Protein AF-X0VIK4-F1 (afdb_monomer_lite)

Radius of gyration: 20.74 Å; chains: 1; bounding box: 73×44×52 Å

Sequence (268 aa):
AFKEEQVYRIDHYLGKETVQNIFFFRLSNTIFEPLWNRNYISQVQITVAEDIGIEGRGKFYEQTGVVRDMVQNHVMQLIALVAIEPPVGFEPDYVRDEKVKVFHAIRMMDEKYLESYMIRGQYGPGKINNYSVAGYRKEEYVSPDSNTPTFFFGKFYIDNWRWANVPFYVRTGKRLPKTLTEIYIQFKFPPLQLLGRSAQKMKPNAIRIGIQPDEEISLHLNVKQPGINNQLGWVKMLFNYEETFKKKQRPAYERLIMDCIKGDLTLF

Secondary structure (DSSP, 8-state):
---GGG-----TTTTSHHHHHHHHHHHS-TTTGGGSSTTTEEEEEEEEE-SS--TT-HHHHHHHHHIIIIIIIIIHHHHHHHHPPPPSSSSHHHHHHHHHHHHHHBPP--HHHHHHHEEEE---SEEETTEEE--GGGSTT--TT----SEEEEEEEB-STTTTT-EEEEEEESS-SS-EEEEEEEEPPPS--TTGGGGGG----EEEEEEESS-EEEEEEEEEPSSSS--EEEEEEEEEHHHHH--PPPPHHHHHHHHHHHT--TT-

Organism: NCBI:txid412755

InterPro domains:
  IPR001282 Glucose-6-phosphate dehydrogenase [PR00079] (1-29)
  IPR001282 Glucose-6-phosphate dehydrogenase [PR00079] (53-70)
  IPR001282 Glucose-6-phosphate dehydrogenase [PR00079] (71-87)
  IPR001282 Glucose-6-phosphate dehydrogenase [PR00079] (162-188)
  IPR001282 Glucose-6-phosphate dehydrogenase [PTHR23429] (2-268)
  IPR019796 Glucose-6-phosphate dehydrogenase, active site [PS00069] (11-17)
  IPR022674 Glucose-6-phosphate dehydrogenase, NAD-binding [PF00479] (2-21)
  IPR022675 Glucose-6-phosphate dehydrogenase, C-terminal [PF02781] (24-268)

Structure (mmCIF, N/CA/C/O backbone):
data_AF-X0VIK4-F1
#
_entry.id   AF-X0VIK4-F1
#
loop_
_atom_site.group_PDB
_atom_site.id
_atom_site.type_symbol
_atom_site.label_atom_id
_atom_site.label_alt_id
_atom_site.label_comp_id
_atom_site.label_asym_id
_atom_site.label_entity_id
_atom_site.label_seq_id
_atom_site.pdbx_PDB_ins_code
_atom_site.Cartn_x
_atom_site.Cartn_y
_atom_site.Cartn_z
_atom_site.occupancy
_atom_site.B_iso_or_equiv
_atom_site.auth_seq_id
_atom_site.auth_comp_id
_atom_site.auth_asym_id
_atom_site.auth_atom_id
_atom_site.pdbx_PDB_model_num
ATOM 1 N N . ALA A 1 1 ? -34.523 -1.811 -3.736 1.00 83.19 1 ALA A N 1
ATOM 2 C CA . ALA A 1 1 ? -34.448 -0.391 -3.332 1.00 83.19 1 ALA A CA 1
ATOM 3 C C . ALA A 1 1 ? -33.641 0.447 -4.331 1.00 83.19 1 ALA A C 1
ATOM 5 O O . ALA A 1 1 ? -34.126 1.505 -4.683 1.00 83.19 1 ALA A O 1
ATOM 6 N N . PHE A 1 2 ? -32.499 -0.023 -4.854 1.00 96.00 2 PHE A N 1
ATOM 7 C CA . PHE A 1 2 ? -31.733 0.625 -5.938 1.00 96.00 2 PHE A CA 1
ATOM 8 C C . PHE A 1 2 ? -31.154 -0.441 -6.882 1.00 96.00 2 PHE A C 1
ATOM 10 O O . PHE A 1 2 ? -31.005 -1.589 -6.456 1.00 96.00 2 PHE A O 1
ATOM 17 N N . LYS A 1 3 ? -30.845 -0.083 -8.134 1.00 95.31 3 LYS A N 1
ATOM 18 C CA . LYS A 1 3 ? -29.980 -0.889 -9.014 1.00 95.31 3 LYS A CA 1
ATOM 19 C C . LYS A 1 3 ? -28.509 -0.626 -8.682 1.00 95.31 3 LYS A C 1
ATOM 21 O O . LYS A 1 3 ? -28.186 0.443 -8.177 1.00 95.31 3 LYS A O 1
ATOM 26 N N . GLU A 1 4 ? -27.621 -1.561 -9.010 1.00 93.00 4 GLU A N 1
ATOM 27 C CA . GLU A 1 4 ? -26.187 -1.433 -8.705 1.00 93.00 4 GLU A CA 1
ATOM 28 C C . GLU A 1 4 ? -25.546 -0.198 -9.367 1.00 93.00 4 GLU A C 1
ATOM 30 O O . GLU A 1 4 ? -24.774 0.502 -8.724 1.00 93.00 4 GLU A O 1
ATOM 35 N N . GLU A 1 5 ? -25.964 0.155 -10.587 1.00 93.25 5 GLU A N 1
ATOM 36 C CA . GLU A 1 5 ? -25.533 1.368 -11.314 1.00 93.25 5 GLU A CA 1
ATOM 37 C C . GLU A 1 5 ? -25.897 2.698 -10.613 1.00 93.25 5 GLU A C 1
ATOM 39 O O . GLU A 1 5 ? -25.452 3.773 -11.009 1.00 93.25 5 GLU A O 1
ATOM 44 N N . GLN A 1 6 ? -26.725 2.638 -9.566 1.00 94.94 6 GLN A N 1
ATOM 45 C CA . GLN A 1 6 ? -27.182 3.792 -8.790 1.00 94.94 6 GLN A CA 1
ATOM 46 C C . GLN A 1 6 ? -26.505 3.880 -7.413 1.00 94.94 6 GLN A C 1
ATOM 48 O O . GLN A 1 6 ? -26.804 4.798 -6.649 1.00 94.94 6 GLN A O 1
ATOM 53 N N . VAL A 1 7 ? -25.632 2.928 -7.060 1.00 96.25 7 VAL A N 1
ATOM 54 C CA . VAL A 1 7 ? -25.030 2.828 -5.724 1.00 96.25 7 VAL A CA 1
ATOM 55 C C . VAL A 1 7 ? -23.538 3.149 -5.782 1.00 96.25 7 VAL A C 1
ATOM 57 O O . VAL A 1 7 ? -22.735 2.371 -6.281 1.00 96.25 7 VAL A O 1
ATOM 60 N N . TYR A 1 8 ? -23.162 4.276 -5.180 1.00 96.69 8 TYR A N 1
ATOM 61 C CA . TYR A 1 8 ? -21.793 4.793 -5.156 1.00 96.69 8 TYR A CA 1
ATOM 62 C C . TYR A 1 8 ? -21.178 4.566 -3.770 1.00 96.69 8 TYR A C 1
ATOM 64 O O . TYR A 1 8 ? -21.423 5.332 -2.834 1.00 96.69 8 TYR A O 1
ATOM 72 N N . ARG A 1 9 ? -20.408 3.482 -3.607 1.00 96.69 9 ARG A N 1
ATOM 73 C CA . ARG A 1 9 ? -19.779 3.119 -2.324 1.00 96.69 9 ARG A CA 1
ATOM 74 C C . ARG A 1 9 ? -18.438 3.835 -2.186 1.00 96.69 9 ARG A C 1
ATOM 76 O O . ARG A 1 9 ? -17.504 3.579 -2.930 1.00 96.69 9 ARG A O 1
ATOM 83 N N . ILE A 1 10 ? -18.346 4.768 -1.243 1.00 97.38 10 ILE A N 1
ATOM 84 C CA . ILE A 1 10 ? -17.157 5.615 -1.110 1.00 97.38 10 ILE A CA 1
ATOM 85 C C . ILE A 1 10 ? -16.023 4.867 -0.407 1.00 97.38 10 ILE A C 1
ATOM 87 O O . ILE A 1 10 ? -16.121 4.526 0.772 1.00 97.38 10 ILE A O 1
ATOM 91 N N . ASP A 1 11 ? -14.900 4.755 -1.109 1.00 96.81 11 ASP A N 1
ATOM 92 C CA . ASP A 1 11 ? -13.573 4.615 -0.524 1.00 96.81 11 ASP A CA 1
ATOM 93 C C . ASP A 1 11 ? -12.726 5.826 -0.946 1.00 96.81 11 ASP A C 1
ATOM 95 O O . ASP A 1 11 ? -12.310 5.961 -2.097 1.00 96.81 11 ASP A O 1
ATOM 99 N N . HIS A 1 12 ? -12.460 6.736 -0.007 1.00 95.19 12 HIS A N 1
ATOM 100 C CA . HIS A 1 12 ? -11.763 7.983 -0.320 1.00 95.19 12 HIS A CA 1
ATOM 101 C C . HIS A 1 12 ? -10.305 7.788 -0.783 1.00 95.19 12 HIS A C 1
ATOM 103 O O . HIS A 1 12 ? -9.728 8.725 -1.333 1.00 95.19 12 HIS A O 1
ATOM 109 N N . TYR A 1 13 ? -9.686 6.612 -0.601 1.00 95.06 13 TYR A N 1
ATOM 110 C CA . TYR A 1 13 ? -8.357 6.353 -1.165 1.00 95.06 13 TYR A CA 1
ATOM 111 C C . TYR A 1 13 ? -8.409 6.268 -2.692 1.00 95.06 13 TYR A C 1
ATOM 113 O O . TYR A 1 13 ? -7.480 6.736 -3.344 1.00 95.06 13 TYR A O 1
ATOM 121 N N . LEU A 1 14 ? -9.499 5.755 -3.273 1.00 94.31 14 LEU A N 1
ATOM 122 C CA . LEU A 1 14 ? -9.671 5.659 -4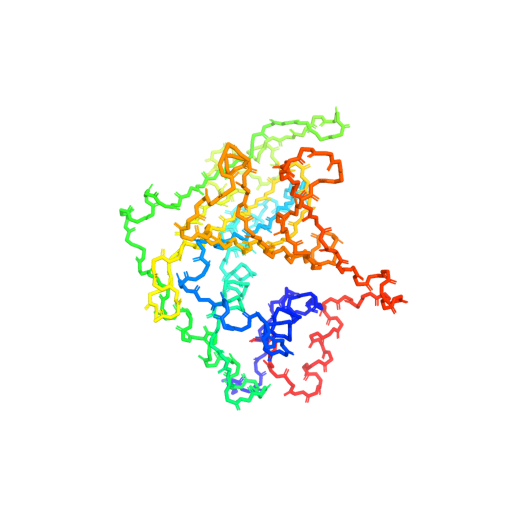.730 1.00 94.31 14 LEU A CA 1
ATOM 123 C C . LEU A 1 14 ? -9.763 7.037 -5.407 1.00 94.31 14 LEU A C 1
ATOM 125 O O . LEU A 1 14 ? -9.396 7.195 -6.571 1.00 94.31 14 LEU A O 1
ATOM 129 N N . GLY A 1 15 ? -10.184 8.062 -4.663 1.00 93.12 15 GLY A N 1
ATOM 130 C CA . GLY A 1 15 ? -10.208 9.447 -5.132 1.00 93.12 15 GLY A CA 1
ATOM 131 C C . GLY A 1 15 ? -8.845 10.152 -5.128 1.00 93.12 15 GLY A C 1
ATOM 132 O O . GLY A 1 15 ? -8.766 11.289 -5.584 1.00 93.12 15 GLY A O 1
ATOM 133 N N . LYS A 1 16 ? -7.777 9.532 -4.602 1.00 93.38 16 LYS A N 1
ATOM 134 C CA . LYS A 1 16 ? -6.428 10.124 -4.590 1.00 93.38 16 LYS A CA 1
ATOM 135 C C . LYS A 1 16 ? -5.762 9.966 -5.961 1.00 93.38 16 LYS A C 1
ATOM 137 O O . LYS A 1 16 ? -5.685 8.860 -6.491 1.00 93.38 16 LYS A O 1
ATOM 142 N N . GLU A 1 17 ? -5.197 11.051 -6.489 1.00 89.75 17 GLU A N 1
ATOM 143 C CA . GLU A 1 17 ? -4.518 11.079 -7.800 1.00 89.75 17 GLU A CA 1
ATOM 144 C C . GLU A 1 17 ? -3.415 10.012 -7.917 1.00 89.75 17 GLU A C 1
ATOM 146 O O . GLU A 1 17 ? -3.340 9.267 -8.894 1.00 89.75 17 GLU A O 1
ATOM 151 N N . THR A 1 18 ? -2.594 9.858 -6.877 1.00 91.12 18 THR A N 1
ATOM 152 C CA . THR A 1 18 ? -1.508 8.864 -6.835 1.00 91.12 18 THR A CA 1
ATOM 153 C C . THR A 1 18 ? -1.998 7.421 -6.868 1.00 91.12 18 THR A C 1
ATOM 155 O O . THR A 1 18 ? -1.315 6.564 -7.428 1.00 91.12 18 THR A O 1
ATOM 158 N N . VAL A 1 19 ? -3.178 7.148 -6.306 1.00 93.06 19 VAL A N 1
ATOM 159 C CA . VAL A 1 19 ? -3.796 5.816 -6.321 1.00 93.06 19 VAL A CA 1
ATOM 160 C C . VAL A 1 19 ? -4.283 5.478 -7.728 1.00 93.06 19 VAL A C 1
ATOM 162 O O . VAL A 1 19 ? -4.002 4.388 -8.224 1.00 93.06 19 VAL A O 1
ATOM 165 N N . GLN A 1 20 ? -4.915 6.428 -8.421 1.00 90.12 20 GLN A N 1
ATOM 166 C CA . GLN A 1 20 ? -5.318 6.251 -9.823 1.00 90.12 20 GLN A CA 1
ATOM 167 C C . GLN A 1 20 ? -4.107 6.065 -10.736 1.00 90.12 20 GLN A C 1
ATOM 169 O O . GLN A 1 20 ? -4.108 5.223 -11.637 1.00 90.12 20 GLN A O 1
ATOM 174 N N . ASN A 1 21 ? -3.029 6.800 -10.465 1.00 92.31 21 ASN A N 1
ATOM 175 C CA . ASN A 1 21 ? -1.818 6.717 -11.261 1.00 92.31 21 ASN A CA 1
ATOM 176 C C . ASN A 1 21 ? -1.132 5.346 -11.212 1.00 92.31 21 ASN A C 1
ATOM 178 O O . ASN A 1 21 ? -0.340 5.064 -12.100 1.00 92.31 21 ASN A O 1
ATOM 182 N N . ILE A 1 22 ? -1.430 4.465 -10.247 1.00 93.69 22 ILE A N 1
ATOM 183 C CA . ILE A 1 22 ? -0.923 3.078 -10.262 1.00 93.69 22 ILE A CA 1
ATOM 184 C C . ILE A 1 22 ? -1.289 2.400 -11.590 1.00 93.69 22 ILE A C 1
ATOM 186 O O . ILE A 1 22 ? -0.453 1.743 -12.214 1.00 93.69 22 ILE A O 1
ATOM 190 N N . PHE A 1 23 ? -2.526 2.609 -12.041 1.00 90.25 23 PHE A N 1
ATOM 191 C CA . PHE A 1 23 ? -3.051 2.021 -13.263 1.00 90.25 23 PHE A CA 1
ATOM 192 C C . PHE A 1 23 ? -2.371 2.608 -14.508 1.00 90.25 23 PHE A C 1
ATOM 194 O O . PHE A 1 23 ? -1.802 1.866 -15.310 1.00 90.25 23 PHE A O 1
ATOM 201 N N . PHE A 1 24 ? -2.343 3.940 -14.626 1.00 91.12 24 PHE A N 1
ATOM 202 C CA . PHE A 1 24 ? -1.699 4.640 -15.745 1.00 91.12 24 PHE A CA 1
ATOM 203 C C . PHE A 1 24 ? -0.194 4.372 -15.809 1.00 91.12 24 PHE A C 1
ATOM 205 O O . PHE A 1 24 ? 0.349 4.084 -16.872 1.00 91.12 24 PHE A O 1
ATOM 212 N N . PHE A 1 25 ? 0.493 4.407 -14.668 1.00 93.50 25 PHE A N 1
ATOM 213 C CA . PHE A 1 25 ? 1.920 4.125 -14.593 1.00 93.50 25 PHE A CA 1
ATOM 214 C C . PHE A 1 25 ? 2.241 2.718 -15.094 1.00 93.50 25 PHE A C 1
ATOM 216 O O . PHE A 1 25 ? 3.197 2.536 -15.845 1.00 93.50 25 PHE A O 1
ATOM 223 N N . ARG A 1 26 ? 1.441 1.718 -14.721 1.00 92.19 26 ARG A N 1
ATOM 224 C CA . ARG A 1 26 ? 1.689 0.343 -15.145 1.00 92.19 26 ARG A CA 1
ATOM 225 C C . ARG A 1 26 ? 1.346 0.109 -16.614 1.00 92.19 26 ARG A C 1
ATOM 227 O O . ARG A 1 26 ? 2.142 -0.506 -17.315 1.00 92.19 26 ARG A O 1
ATOM 234 N N . LEU A 1 27 ? 0.171 0.546 -17.065 1.00 89.75 27 LEU A N 1
ATOM 235 C CA . LEU A 1 27 ? -0.365 0.147 -18.371 1.00 89.75 27 LEU A CA 1
ATOM 236 C C . LEU A 1 27 ? 0.038 1.078 -19.520 1.00 89.75 27 LEU A C 1
ATOM 238 O O . LEU A 1 27 ? 0.014 0.651 -20.669 1.00 89.75 27 LEU A O 1
ATOM 242 N N . SER A 1 28 ? 0.484 2.304 -19.232 1.00 92.12 28 SER A N 1
ATOM 243 C CA . SER A 1 28 ? 0.975 3.238 -20.257 1.00 92.12 28 SER A CA 1
ATOM 244 C C . SER A 1 28 ? 2.488 3.159 -20.491 1.00 92.12 28 SER A C 1
ATOM 246 O O . SER A 1 28 ? 3.021 3.917 -21.297 1.00 92.12 28 SER A O 1
ATOM 248 N N . ASN A 1 29 ? 3.206 2.272 -19.790 1.00 93.44 29 ASN A N 1
ATOM 249 C CA . ASN A 1 29 ? 4.664 2.167 -19.873 1.00 93.44 29 ASN A CA 1
ATOM 250 C C . ASN A 1 29 ? 5.108 0.745 -20.244 1.00 93.44 29 ASN A C 1
ATOM 252 O O . ASN A 1 29 ? 5.182 -0.145 -19.394 1.00 93.44 29 ASN A O 1
ATOM 256 N N . THR A 1 30 ? 5.522 0.563 -21.502 1.00 93.50 30 THR A N 1
ATOM 257 C CA . THR A 1 30 ? 6.024 -0.712 -22.057 1.00 93.50 30 THR A CA 1
ATOM 258 C C . THR A 1 30 ? 7.197 -1.301 -21.273 1.00 93.50 30 THR A C 1
ATOM 260 O O . THR A 1 30 ? 7.409 -2.507 -21.289 1.00 93.50 30 THR A O 1
ATOM 263 N N . ILE A 1 31 ? 7.972 -0.470 -20.575 1.00 93.62 31 ILE A N 1
ATOM 264 C CA . ILE A 1 31 ? 9.115 -0.928 -19.776 1.00 93.62 31 ILE A CA 1
ATOM 265 C C . ILE A 1 31 ? 8.704 -1.591 -18.453 1.00 93.62 31 ILE A C 1
ATOM 267 O O . ILE A 1 31 ? 9.485 -2.370 -17.911 1.00 93.62 31 ILE A O 1
ATOM 271 N N . PHE A 1 32 ? 7.512 -1.292 -17.918 1.00 93.75 32 PHE A N 1
ATOM 272 C CA . PHE A 1 32 ? 7.089 -1.767 -16.597 1.00 93.75 32 PHE A CA 1
ATOM 273 C C . PHE A 1 32 ? 6.110 -2.935 -16.659 1.00 93.75 32 PHE A C 1
ATOM 275 O O . PHE A 1 32 ? 6.260 -3.853 -15.854 1.00 93.75 32 PHE A O 1
ATOM 282 N N . GLU A 1 33 ? 5.155 -2.948 -17.596 1.00 91.69 33 GLU A N 1
ATOM 283 C CA . GLU A 1 33 ? 4.174 -4.045 -17.693 1.00 91.69 33 GLU A CA 1
ATOM 284 C C . GLU A 1 33 ? 4.845 -5.434 -17.768 1.00 91.69 33 GLU A C 1
ATOM 286 O O . GLU A 1 33 ? 4.513 -6.277 -16.925 1.00 91.69 33 GLU A O 1
ATOM 291 N N . PRO A 1 34 ? 5.866 -5.672 -18.624 1.00 94.12 34 PRO A N 1
ATOM 292 C CA . PRO A 1 34 ? 6.484 -6.994 -18.746 1.00 94.12 34 PRO A CA 1
ATOM 293 C C . PRO A 1 34 ? 7.215 -7.448 -17.478 1.00 94.12 34 PRO A C 1
ATOM 295 O O . PRO A 1 34 ? 7.425 -8.644 -17.265 1.00 94.12 34 PRO A O 1
ATOM 298 N N . LEU A 1 35 ? 7.608 -6.499 -16.623 1.00 96.31 35 LEU A N 1
ATOM 299 C CA . LEU A 1 35 ? 8.275 -6.756 -15.348 1.00 96.31 35 LEU A CA 1
ATOM 300 C C . LEU A 1 35 ? 7.273 -6.937 -14.195 1.00 96.31 35 LEU A C 1
ATOM 302 O O . LEU A 1 35 ? 7.655 -7.357 -13.102 1.00 96.31 35 LEU A O 1
ATOM 306 N N . TRP A 1 36 ? 5.988 -6.653 -14.410 1.00 97.62 36 TRP A N 1
ATOM 307 C CA . TRP A 1 36 ? 4.958 -6.635 -13.372 1.00 97.62 36 TRP A CA 1
ATOM 308 C C . TRP A 1 36 ? 4.339 -8.017 -13.126 1.00 97.62 36 TRP A C 1
ATOM 310 O O . TRP A 1 36 ? 3.140 -8.235 -13.314 1.00 97.62 36 TRP A O 1
ATOM 320 N N . ASN A 1 37 ? 5.168 -8.997 -12.770 1.00 98.12 37 ASN A N 1
ATOM 321 C CA . ASN A 1 37 ? 4.732 -10.370 -12.505 1.00 98.12 37 ASN A CA 1
ATOM 322 C C . ASN A 1 37 ? 5.735 -11.141 -11.631 1.00 98.12 37 ASN A C 1
ATOM 324 O O . ASN A 1 37 ? 6.863 -10.700 -11.396 1.00 98.12 37 ASN A O 1
ATOM 328 N N . ARG A 1 38 ? 5.335 -12.344 -11.201 1.00 98.25 38 ARG A N 1
ATOM 329 C CA . ARG A 1 38 ? 6.112 -13.267 -10.358 1.00 98.25 38 ARG A CA 1
ATOM 330 C C . ARG A 1 38 ? 7.499 -13.639 -10.867 1.00 98.25 38 ARG A C 1
ATOM 332 O O . ARG A 1 38 ? 8.304 -14.120 -10.072 1.00 98.25 38 ARG A O 1
ATOM 339 N N . ASN A 1 39 ? 7.809 -13.473 -12.154 1.00 97.81 39 ASN A N 1
ATOM 340 C CA . ASN A 1 39 ? 9.144 -13.788 -12.665 1.00 97.81 39 ASN A CA 1
ATOM 341 C C . ASN A 1 39 ? 10.163 -12.751 -12.194 1.00 97.81 39 ASN A C 1
ATOM 343 O O . ASN A 1 39 ? 11.269 -13.137 -11.819 1.00 97.81 39 ASN A O 1
ATOM 347 N N . TYR A 1 40 ? 9.761 -11.481 -12.116 1.00 98.12 40 TYR A N 1
ATOM 348 C CA . TYR A 1 40 ? 10.646 -10.359 -11.806 1.00 98.12 40 TYR A CA 1
ATOM 349 C C . TYR A 1 40 ? 10.388 -9.752 -10.430 1.00 98.12 40 TYR A C 1
ATOM 351 O O . TYR A 1 40 ? 11.340 -9.330 -9.780 1.00 98.12 40 TYR A O 1
ATOM 359 N N . ILE A 1 41 ? 9.144 -9.729 -9.949 1.00 98.69 41 ILE A N 1
ATOM 360 C CA . ILE A 1 41 ? 8.810 -9.208 -8.621 1.00 98.69 41 ILE A CA 1
ATOM 361 C C . ILE A 1 41 ? 9.082 -10.285 -7.566 1.00 98.69 41 ILE A C 1
ATOM 363 O O . ILE A 1 41 ? 8.694 -11.444 -7.703 1.00 98.69 41 ILE A O 1
ATOM 367 N N . SER A 1 42 ? 9.783 -9.885 -6.507 1.00 98.62 42 SER A N 1
ATOM 368 C CA . SER A 1 42 ? 10.074 -10.720 -5.338 1.00 98.62 42 SER A CA 1
ATOM 369 C C . SER A 1 42 ? 9.037 -10.552 -4.230 1.00 98.62 42 SER A C 1
ATOM 371 O O . SER A 1 42 ? 8.696 -11.528 -3.572 1.00 98.62 42 SER A O 1
ATOM 373 N N . GLN A 1 43 ? 8.547 -9.328 -4.020 1.00 98.81 43 GLN A N 1
ATOM 374 C CA . GLN A 1 43 ? 7.546 -8.991 -3.009 1.00 98.81 43 GLN A CA 1
ATOM 375 C C . GLN A 1 43 ? 6.922 -7.621 -3.291 1.00 98.81 43 GLN A C 1
ATOM 377 O O . GLN A 1 43 ? 7.557 -6.751 -3.896 1.00 98.81 43 GLN A O 1
ATOM 382 N N . VAL A 1 44 ? 5.714 -7.420 -2.775 1.00 98.88 44 VAL A N 1
ATOM 383 C CA . VAL A 1 44 ? 5.038 -6.121 -2.701 1.00 98.88 44 VAL A CA 1
ATOM 384 C C . VAL A 1 44 ? 4.853 -5.758 -1.233 1.00 98.88 44 VAL A C 1
ATOM 386 O O . VAL A 1 44 ? 4.553 -6.624 -0.416 1.00 98.88 44 VAL A O 1
ATOM 389 N N . GLN A 1 45 ? 5.042 -4.491 -0.878 1.00 98.81 45 GLN A N 1
ATOM 390 C CA . GLN A 1 45 ? 4.788 -3.978 0.465 1.00 98.81 45 GLN A CA 1
ATOM 391 C C . GLN A 1 45 ? 3.855 -2.772 0.380 1.00 98.81 45 GLN A C 1
ATOM 393 O O . GLN A 1 45 ? 4.112 -1.855 -0.391 1.00 98.81 45 GLN A O 1
ATOM 398 N N . ILE A 1 46 ? 2.797 -2.754 1.180 1.00 98.75 46 ILE A N 1
ATOM 399 C CA . ILE A 1 46 ? 1.841 -1.654 1.285 1.00 98.75 46 ILE A CA 1
ATOM 400 C C . ILE A 1 46 ? 1.875 -1.171 2.729 1.00 98.75 46 ILE A C 1
ATOM 402 O O . ILE A 1 46 ? 1.648 -1.939 3.666 1.00 98.75 46 ILE A O 1
ATOM 406 N N . THR A 1 47 ? 2.200 0.102 2.911 1.00 98.62 47 THR A N 1
ATOM 407 C CA . THR A 1 47 ? 2.320 0.725 4.231 1.00 98.62 47 THR A CA 1
ATOM 408 C C . THR A 1 47 ? 1.315 1.844 4.338 1.00 98.62 47 THR A C 1
ATOM 410 O O . THR A 1 47 ? 1.331 2.735 3.497 1.00 98.62 47 THR A O 1
ATOM 413 N N . VAL A 1 48 ? 0.492 1.821 5.381 1.00 98.06 48 VAL A N 1
ATOM 414 C CA . VAL A 1 48 ? -0.415 2.917 5.730 1.00 98.06 48 VAL A CA 1
ATOM 415 C C . VAL A 1 48 ? -0.217 3.256 7.201 1.00 98.06 48 VAL A C 1
ATOM 417 O O . VAL A 1 48 ? -0.861 2.682 8.079 1.00 98.06 48 VAL A O 1
ATOM 420 N N . ALA A 1 49 ? 0.755 4.119 7.471 1.00 97.25 49 ALA A N 1
ATOM 421 C CA . ALA A 1 49 ? 1.157 4.498 8.813 1.00 97.25 49 ALA A CA 1
ATOM 422 C C . ALA A 1 49 ? 0.611 5.873 9.185 1.00 97.25 49 ALA A C 1
ATOM 424 O O . ALA A 1 49 ? 0.622 6.787 8.363 1.00 97.25 49 ALA A O 1
ATOM 425 N N . GLU A 1 50 ? 0.192 6.011 10.437 1.00 95.38 50 GLU A N 1
ATOM 426 C CA . GLU A 1 50 ? -0.243 7.266 11.038 1.00 95.38 50 GLU A CA 1
ATOM 427 C C . GLU A 1 50 ? 0.542 7.489 12.334 1.00 95.38 50 GLU A C 1
ATOM 429 O O . GLU A 1 50 ? 0.655 6.586 13.167 1.00 95.38 50 GLU A O 1
ATOM 434 N N . ASP A 1 51 ? 1.089 8.687 12.515 1.00 92.56 51 ASP A N 1
ATOM 435 C CA . ASP A 1 51 ? 1.739 9.091 13.772 1.00 92.56 51 ASP A CA 1
ATOM 436 C C . ASP A 1 51 ? 0.742 9.524 14.854 1.00 92.56 51 ASP A C 1
ATOM 438 O O . ASP A 1 51 ? 1.022 9.421 16.052 1.00 92.56 51 ASP A O 1
ATOM 442 N N . ILE A 1 52 ? -0.457 9.930 14.448 1.00 92.94 52 ILE A N 1
ATOM 443 C CA . ILE A 1 52 ? -1.561 10.259 15.347 1.00 92.94 52 ILE A CA 1
ATOM 444 C C . ILE A 1 52 ? -2.125 9.025 16.066 1.00 92.94 52 ILE A C 1
ATOM 446 O O . ILE A 1 52 ? -1.958 7.880 15.633 1.00 92.94 52 ILE A O 1
ATOM 450 N N . GLY A 1 53 ? -2.781 9.268 17.205 1.00 93.25 53 GLY A N 1
ATOM 451 C CA . GLY A 1 53 ? -3.532 8.247 17.931 1.00 93.25 53 GLY A CA 1
ATOM 452 C C . GLY A 1 53 ? -4.944 8.085 17.372 1.00 93.25 53 GLY A C 1
ATOM 453 O O . GLY A 1 53 ? -5.208 8.333 16.196 1.00 93.25 53 GLY A O 1
ATOM 454 N N . ILE A 1 54 ? -5.879 7.670 18.227 1.00 94.12 54 ILE A N 1
ATOM 455 C CA . ILE A 1 54 ? -7.307 7.650 17.870 1.00 94.12 54 ILE A CA 1
ATOM 456 C C . ILE A 1 54 ? -7.993 9.017 18.006 1.00 94.12 54 ILE A C 1
ATOM 458 O O . ILE A 1 54 ? -9.157 9.131 17.634 1.00 94.12 54 ILE A O 1
ATOM 462 N N . GLU A 1 55 ? -7.296 10.031 18.533 1.00 90.88 55 GLU A N 1
ATOM 463 C CA . GLU A 1 55 ? -7.745 11.433 18.588 1.00 90.88 55 GLU A CA 1
ATOM 464 C C . GLU A 1 55 ? -9.177 11.593 19.145 1.00 90.88 55 GLU A C 1
ATOM 466 O O . GLU A 1 55 ? -10.057 12.171 18.512 1.00 90.88 55 GLU A O 1
ATOM 471 N N . GLY A 1 56 ? -9.447 10.996 20.314 1.00 88.25 56 GLY A N 1
ATOM 472 C CA . GLY A 1 56 ? -10.753 11.076 20.990 1.00 88.25 56 GLY A CA 1
ATOM 473 C C . GLY A 1 56 ? -11.859 10.193 20.393 1.00 88.25 56 GLY A C 1
ATOM 474 O O . GLY A 1 56 ? -12.971 10.143 20.916 1.00 88.25 56 GLY A O 1
ATOM 475 N N . ARG A 1 57 ? -11.578 9.425 19.332 1.00 91.88 57 ARG A N 1
ATOM 476 C CA . ARG A 1 57 ? -12.557 8.535 18.676 1.00 91.88 57 ARG A CA 1
ATOM 477 C C . ARG A 1 57 ? -12.718 7.169 19.361 1.00 91.88 57 ARG A C 1
ATOM 479 O O . ARG A 1 57 ? -13.095 6.208 18.690 1.00 91.88 57 ARG A O 1
ATOM 486 N N . GLY A 1 58 ? -12.479 7.062 20.672 1.00 93.06 58 GLY A N 1
ATOM 487 C CA . GLY A 1 58 ? -12.512 5.797 21.427 1.00 93.06 58 GLY A CA 1
ATOM 488 C C . GLY A 1 58 ? -13.791 4.984 21.230 1.00 93.06 58 GLY A C 1
ATOM 489 O O . GLY A 1 58 ? -13.717 3.821 20.839 1.00 93.06 58 GLY A O 1
ATOM 490 N N . LYS A 1 59 ? -14.967 5.624 21.351 1.00 93.44 59 LYS A N 1
ATOM 491 C CA . LYS A 1 59 ? -16.278 4.965 21.158 1.00 93.44 59 LYS A CA 1
ATOM 492 C C . LYS A 1 59 ? -16.406 4.260 19.806 1.00 93.44 59 LYS A C 1
ATOM 494 O O . LYS A 1 59 ? -16.970 3.175 19.727 1.00 93.44 59 LYS A O 1
ATOM 499 N N . PHE A 1 60 ? -15.910 4.898 18.746 1.00 93.62 60 PHE A N 1
ATOM 500 C CA . PHE A 1 60 ? -15.936 4.339 17.397 1.00 93.62 60 PHE A CA 1
ATOM 501 C C . PHE A 1 60 ? -14.863 3.261 17.235 1.00 93.62 60 PHE A C 1
ATOM 503 O O . PHE A 1 60 ? -15.146 2.172 16.738 1.00 93.62 60 PHE A O 1
ATOM 510 N N . TYR A 1 61 ? -13.633 3.559 17.663 1.00 95.50 61 TYR A N 1
ATOM 511 C CA . TYR A 1 61 ? -12.485 2.700 17.400 1.00 95.50 61 TYR A CA 1
ATOM 512 C C . TYR A 1 61 ? -12.573 1.360 18.135 1.00 95.50 61 TYR A C 1
ATOM 514 O O . TYR A 1 61 ? -12.174 0.347 17.570 1.00 95.50 61 TYR A O 1
ATOM 522 N N . GLU A 1 62 ? -13.181 1.322 19.327 1.00 95.31 62 GLU A N 1
ATOM 523 C CA . GLU A 1 62 ? -13.426 0.083 20.081 1.00 95.31 62 GLU A CA 1
ATOM 524 C C . GLU A 1 62 ? -14.277 -0.943 19.326 1.00 95.31 62 GLU A C 1
ATOM 526 O O . GLU A 1 62 ? -14.145 -2.144 19.546 1.00 95.31 62 GLU A O 1
ATOM 531 N N . GLN A 1 63 ? -15.142 -0.491 18.418 1.00 94.19 63 GLN A N 1
ATOM 532 C CA . GLN A 1 63 ? -15.998 -1.382 17.635 1.00 94.19 63 GLN A CA 1
ATOM 533 C C . GLN A 1 63 ? -15.344 -1.792 16.312 1.00 94.19 63 GLN A C 1
ATOM 535 O O . GLN A 1 63 ? -15.617 -2.871 15.777 1.00 94.19 63 GLN A O 1
ATOM 540 N N . THR A 1 64 ? -14.473 -0.944 15.767 1.00 94.38 64 THR A N 1
ATOM 541 C CA . THR A 1 64 ? -13.888 -1.140 14.440 1.00 94.38 64 THR A CA 1
ATOM 542 C C . THR A 1 64 ? -12.515 -1.792 14.511 1.00 94.38 64 THR A C 1
ATOM 544 O O . THR A 1 64 ? -12.335 -2.886 13.960 1.00 94.38 64 THR A O 1
ATOM 547 N N . GLY A 1 65 ? -11.572 -1.161 15.213 1.00 96.62 65 GLY A N 1
ATOM 548 C CA . GLY A 1 65 ? -10.148 -1.477 15.184 1.00 96.62 65 GLY A CA 1
ATOM 549 C C . GLY A 1 65 ? -9.519 -1.267 13.803 1.00 96.62 65 GLY A C 1
ATOM 550 O O . GLY A 1 65 ? -10.200 -1.128 12.786 1.00 96.62 65 GLY A O 1
ATOM 551 N N . VAL A 1 66 ? -8.188 -1.315 13.742 1.00 97.56 66 VAL A N 1
ATOM 552 C CA . VAL A 1 66 ? -7.428 -1.018 12.513 1.00 97.56 66 VAL A CA 1
ATOM 553 C C . VAL A 1 66 ? -7.792 -1.925 11.329 1.00 97.56 66 VAL A C 1
ATOM 555 O O . VAL A 1 66 ? -7.739 -1.507 10.176 1.00 97.56 66 VAL A O 1
ATOM 558 N N . VAL A 1 67 ? -8.200 -3.172 11.591 1.00 96.56 67 VAL A N 1
ATOM 559 C CA . VAL A 1 67 ? -8.533 -4.132 10.528 1.00 96.56 67 VAL A CA 1
ATOM 560 C C . VAL A 1 67 ? -9.783 -3.699 9.759 1.00 96.56 67 VAL A C 1
ATOM 562 O O . VAL A 1 67 ? -9.793 -3.764 8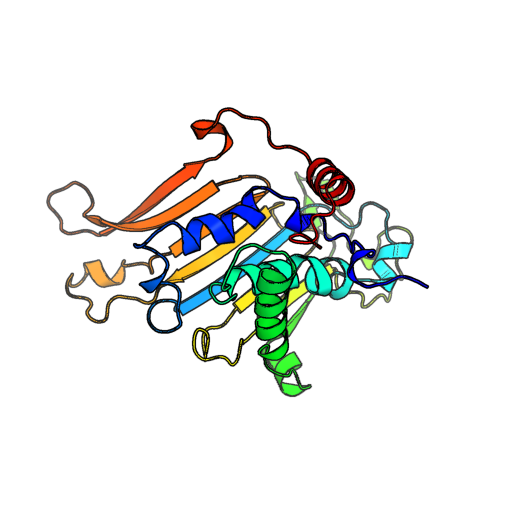.534 1.00 96.56 67 VAL A O 1
ATOM 565 N N . ARG A 1 68 ? -10.826 -3.221 10.447 1.00 96.38 68 ARG A N 1
ATOM 566 C CA . ARG A 1 68 ? -12.048 -2.747 9.776 1.00 96.38 68 ARG A CA 1
ATOM 567 C C . ARG A 1 68 ? -11.926 -1.302 9.306 1.00 96.38 68 ARG A C 1
ATOM 569 O O . ARG A 1 68 ? -12.522 -0.955 8.299 1.00 96.38 68 ARG A O 1
ATOM 576 N N . ASP A 1 69 ? -11.162 -0.486 10.029 1.00 95.56 69 ASP A N 1
ATOM 577 C CA . ASP A 1 69 ? -10.965 0.932 9.713 1.00 95.56 69 ASP A CA 1
ATOM 578 C C . ASP A 1 69 ? -10.096 1.133 8.460 1.00 95.56 69 ASP A C 1
ATOM 580 O O . ASP A 1 69 ? -10.396 2.009 7.653 1.00 95.56 69 ASP A O 1
ATOM 584 N N . MET A 1 70 ? -9.058 0.302 8.282 1.00 96.81 70 MET A N 1
ATOM 585 C CA . MET A 1 70 ? -8.030 0.493 7.246 1.00 96.81 70 MET A CA 1
ATOM 586 C C . MET A 1 70 ? -7.818 -0.712 6.330 1.00 96.81 70 MET A C 1
ATOM 588 O O . MET A 1 70 ? -7.569 -0.545 5.134 1.00 96.81 70 MET A O 1
ATOM 592 N N . VAL A 1 71 ? -7.822 -1.934 6.881 1.00 97.00 71 VAL A N 1
ATOM 593 C CA . VAL A 1 71 ? -7.436 -3.113 6.092 1.00 97.00 71 VAL A CA 1
ATOM 594 C C . VAL A 1 71 ? -8.547 -3.473 5.117 1.00 97.00 71 VAL A C 1
ATOM 596 O O . VAL A 1 71 ? -8.297 -3.502 3.920 1.00 97.00 71 VAL A O 1
ATOM 599 N N . GLN A 1 72 ? -9.765 -3.699 5.616 1.00 95.81 72 GLN A N 1
ATOM 600 C CA . GLN A 1 72 ? -10.905 -4.210 4.845 1.00 95.81 72 GLN A CA 1
ATOM 601 C C . GLN A 1 72 ? -11.295 -3.333 3.641 1.00 95.81 72 GLN A C 1
ATOM 603 O O . GLN A 1 72 ? -11.797 -3.865 2.652 1.00 95.81 72 GLN A O 1
ATOM 608 N N . ASN A 1 73 ? -11.056 -2.026 3.720 1.00 95.25 73 ASN A N 1
ATOM 609 C CA . ASN A 1 73 ? -11.389 -1.032 2.703 1.00 95.25 73 ASN A CA 1
ATOM 610 C C . ASN A 1 73 ? -10.132 -0.594 1.921 1.00 95.25 73 ASN A C 1
ATOM 612 O O . ASN A 1 73 ? -9.768 -1.215 0.920 1.00 95.25 73 ASN A O 1
ATOM 616 N N . HIS A 1 74 ? -9.425 0.418 2.416 1.00 96.75 74 HIS A N 1
ATOM 617 C CA . HIS A 1 74 ? -8.375 1.160 1.738 1.00 96.75 74 HIS A CA 1
ATOM 618 C C . HIS A 1 74 ? -7.233 0.251 1.294 1.00 96.75 74 HIS A C 1
ATOM 620 O O . HIS A 1 74 ? -6.819 0.275 0.136 1.00 96.75 74 HIS A O 1
ATOM 626 N N . VAL A 1 75 ? -6.732 -0.599 2.193 1.00 97.56 75 VAL A N 1
ATOM 627 C CA . VAL A 1 75 ? -5.626 -1.502 1.860 1.00 97.56 75 VAL A CA 1
ATOM 628 C C . VAL A 1 75 ? -6.058 -2.554 0.845 1.00 97.56 75 VAL A C 1
ATOM 630 O O . VAL A 1 75 ? -5.304 -2.814 -0.091 1.00 97.56 75 VAL A O 1
ATOM 633 N N . MET A 1 76 ? -7.248 -3.145 0.990 1.00 97.88 76 MET A N 1
ATOM 634 C CA . MET A 1 76 ? -7.752 -4.112 0.010 1.00 97.88 76 MET A CA 1
ATOM 635 C C . MET A 1 76 ? -7.883 -3.485 -1.382 1.00 97.88 76 MET A C 1
ATOM 637 O O . MET A 1 76 ? -7.510 -4.121 -2.368 1.00 97.88 76 MET A O 1
ATOM 641 N N . GLN A 1 77 ? -8.312 -2.223 -1.476 1.00 97.44 77 GLN A N 1
ATOM 642 C CA . GLN A 1 77 ? -8.321 -1.489 -2.745 1.00 97.44 77 GLN A CA 1
ATOM 643 C C . GLN A 1 77 ? -6.909 -1.313 -3.323 1.00 97.44 77 GLN A C 1
ATOM 645 O O . GLN A 1 77 ? -6.701 -1.558 -4.511 1.00 97.44 77 GLN A O 1
ATOM 650 N N . LEU A 1 78 ? -5.913 -0.960 -2.501 1.00 97.75 78 LEU A N 1
ATOM 651 C CA . LEU A 1 78 ? -4.521 -0.848 -2.960 1.00 97.75 78 LEU A CA 1
ATOM 652 C C . LEU A 1 78 ? -3.945 -2.198 -3.414 1.00 97.75 78 LEU A C 1
ATOM 654 O O . LEU A 1 78 ? -3.260 -2.248 -4.435 1.00 97.75 78 LEU A O 1
ATOM 658 N N . ILE A 1 79 ? -4.242 -3.294 -2.703 1.00 98.19 79 ILE A N 1
ATOM 659 C CA . ILE A 1 79 ? -3.872 -4.654 -3.131 1.00 98.19 79 ILE A CA 1
ATOM 660 C C . ILE A 1 79 ? -4.461 -4.935 -4.512 1.00 98.19 79 ILE A C 1
ATOM 662 O O . ILE A 1 79 ? -3.726 -5.343 -5.412 1.00 98.19 79 ILE A O 1
ATOM 666 N N . ALA A 1 80 ? -5.762 -4.681 -4.691 1.00 97.44 80 ALA A N 1
ATOM 667 C CA . ALA A 1 80 ? -6.441 -4.910 -5.957 1.00 97.44 80 ALA A CA 1
ATOM 668 C C . ALA A 1 80 ? -5.796 -4.114 -7.092 1.00 97.44 80 ALA A C 1
ATOM 670 O O . ALA A 1 80 ? -5.429 -4.705 -8.099 1.00 97.44 80 ALA A O 1
ATOM 671 N N . LEU A 1 81 ? -5.566 -2.811 -6.916 1.00 96.19 81 LEU A N 1
ATOM 672 C CA . LEU A 1 81 ? -4.988 -1.952 -7.956 1.00 96.19 81 LEU A CA 1
ATOM 673 C C . LEU A 1 81 ? -3.559 -2.345 -8.349 1.00 96.19 81 LEU A C 1
ATOM 675 O O . LEU A 1 81 ? -3.197 -2.259 -9.522 1.00 96.19 81 LEU A O 1
ATOM 679 N N . VAL A 1 82 ? -2.743 -2.807 -7.399 1.00 97.38 82 VAL A N 1
ATOM 680 C CA . VAL A 1 82 ? -1.398 -3.312 -7.715 1.00 97.38 82 VAL A CA 1
ATOM 681 C C . VAL A 1 82 ? -1.470 -4.638 -8.470 1.00 97.38 82 VAL A C 1
ATOM 683 O O . VAL A 1 82 ? -0.656 -4.873 -9.368 1.00 97.38 82 VAL A O 1
ATOM 686 N N . ALA A 1 83 ? -2.419 -5.504 -8.111 1.00 97.56 83 ALA A N 1
ATOM 687 C CA . ALA A 1 83 ? -2.468 -6.885 -8.574 1.00 97.56 83 ALA A CA 1
ATOM 688 C C . ALA A 1 83 ? -3.387 -7.155 -9.776 1.00 97.56 83 ALA A C 1
ATOM 690 O O . ALA A 1 83 ? -3.296 -8.241 -10.349 1.00 97.56 83 ALA A O 1
ATOM 691 N N . ILE A 1 84 ? -4.232 -6.192 -10.152 1.00 96.00 84 ILE A N 1
ATOM 692 C CA . ILE A 1 84 ? -5.233 -6.275 -11.226 1.00 96.00 84 ILE A CA 1
ATOM 693 C C . ILE A 1 84 ? -4.630 -6.802 -12.541 1.00 96.00 84 ILE A C 1
ATOM 695 O O . ILE A 1 84 ? -3.456 -6.573 -12.818 1.00 96.00 84 ILE A O 1
ATOM 699 N N . GLU A 1 85 ? -5.377 -7.501 -13.388 1.00 96.25 85 GLU A N 1
ATOM 700 C CA . GLU A 1 85 ? -4.944 -7.703 -14.782 1.00 96.25 85 GLU A CA 1
ATOM 701 C C . GLU A 1 85 ? -5.282 -6.461 -15.625 1.00 96.25 85 GLU A C 1
ATOM 703 O O . GLU A 1 85 ? -6.104 -5.649 -15.201 1.00 96.25 85 GLU A O 1
ATOM 708 N N . PRO A 1 86 ? -4.642 -6.238 -16.787 1.00 94.19 86 PRO A N 1
ATOM 709 C CA . PRO A 1 86 ? -5.087 -5.193 -17.702 1.00 94.19 86 PRO A CA 1
ATOM 710 C C . PRO A 1 86 ? -6.548 -5.461 -18.115 1.00 94.19 86 PRO A C 1
ATOM 712 O O . PRO A 1 86 ? -6.810 -6.513 -18.705 1.00 94.19 86 PRO A O 1
ATOM 715 N N . PRO A 1 87 ? -7.503 -4.565 -17.808 1.00 93.88 87 PRO A N 1
ATOM 716 C CA . PRO A 1 87 ? -8.881 -4.741 -18.240 1.00 93.88 87 PRO A CA 1
ATOM 717 C C . PRO A 1 87 ? -8.993 -4.527 -19.753 1.00 93.88 87 PRO A C 1
ATOM 719 O O . PRO A 1 87 ? -8.137 -3.901 -20.380 1.00 93.88 87 PRO A O 1
ATOM 722 N N . VAL A 1 88 ? -10.081 -5.024 -20.343 1.00 93.88 88 VAL A N 1
ATOM 723 C CA . VAL A 1 88 ? -10.367 -4.873 -21.784 1.00 93.88 88 VAL A CA 1
ATOM 724 C C . VAL A 1 88 ? -10.710 -3.433 -22.188 1.00 93.88 88 VAL A C 1
ATOM 726 O O . VAL A 1 88 ? -10.689 -3.105 -23.372 1.00 93.88 88 VAL A O 1
ATOM 729 N N . GLY A 1 89 ? -11.002 -2.584 -21.205 1.00 90.88 89 GLY A N 1
ATOM 730 C CA . GLY A 1 89 ? -11.323 -1.172 -21.352 1.00 90.88 89 GLY A CA 1
ATOM 731 C C . GLY A 1 89 ? -11.284 -0.465 -19.995 1.00 90.88 89 GLY A C 1
ATOM 732 O O . GLY A 1 89 ? -11.012 -1.095 -18.970 1.00 90.88 89 GLY A O 1
ATOM 733 N N . PHE A 1 90 ? -11.518 0.846 -19.989 1.00 88.25 90 PHE A N 1
ATOM 734 C CA . PHE A 1 90 ? -11.502 1.664 -18.766 1.00 88.25 90 PHE A CA 1
ATOM 735 C C . PHE A 1 90 ? -12.910 1.988 -18.247 1.00 88.25 90 PHE A C 1
ATOM 737 O O . PHE A 1 90 ? -13.081 2.816 -17.359 1.00 88.25 90 PHE A O 1
ATOM 744 N N . GLU A 1 91 ? -13.924 1.339 -18.807 1.00 91.81 91 GLU A N 1
ATOM 745 C CA . GLU A 1 91 ? -15.296 1.408 -18.344 1.00 91.81 91 GLU A CA 1
ATOM 746 C C . GLU A 1 91 ? -15.423 0.801 -16.931 1.00 91.81 91 GLU A C 1
ATOM 748 O O . GLU A 1 91 ? -14.723 -0.172 -16.613 1.00 91.81 91 GLU A O 1
ATOM 753 N N . PRO A 1 92 ? -16.339 1.324 -16.090 1.00 92.31 92 PRO A N 1
ATOM 754 C CA . PRO A 1 92 ? -16.435 0.941 -14.683 1.00 92.31 92 PRO A CA 1
ATOM 755 C C . PRO A 1 92 ? -16.533 -0.566 -14.444 1.00 92.31 92 PRO A C 1
ATOM 757 O O . PRO A 1 92 ? -15.836 -1.109 -13.586 1.00 92.31 92 PRO A O 1
ATOM 760 N N . ASP A 1 93 ? -17.368 -1.251 -15.228 1.00 93.88 93 ASP A N 1
ATOM 761 C CA . ASP A 1 93 ? -17.611 -2.683 -15.065 1.00 93.88 93 ASP A CA 1
ATOM 762 C C . ASP A 1 93 ? -16.362 -3.510 -15.391 1.00 93.88 93 ASP A C 1
ATOM 764 O O . ASP A 1 93 ? -16.026 -4.417 -14.634 1.00 93.88 93 ASP A O 1
ATOM 768 N N . TYR A 1 94 ? -15.608 -3.154 -16.436 1.00 95.12 94 TYR A N 1
ATOM 769 C CA . TYR A 1 94 ? -14.384 -3.875 -16.798 1.00 95.12 94 TYR A CA 1
ATOM 770 C C . TYR A 1 94 ? -13.298 -3.732 -15.732 1.00 95.12 94 TYR A C 1
ATOM 772 O O . TYR A 1 94 ? -12.637 -4.709 -15.379 1.00 95.12 94 TYR A O 1
ATOM 780 N N . VAL A 1 95 ? -13.127 -2.530 -15.178 1.00 94.31 95 VAL A N 1
ATOM 781 C CA . VAL A 1 95 ? -12.165 -2.290 -14.092 1.00 94.31 95 VAL A CA 1
ATOM 782 C C . VAL A 1 95 ? -12.605 -3.029 -12.825 1.00 94.31 95 VAL A C 1
ATOM 784 O O . VAL A 1 95 ? -11.786 -3.660 -12.150 1.00 94.31 95 VAL A O 1
ATOM 787 N N . ARG A 1 96 ? -13.902 -2.991 -12.500 1.00 94.94 96 ARG A N 1
ATOM 788 C CA . ARG A 1 96 ? -14.466 -3.683 -11.337 1.00 94.94 96 ARG A CA 1
ATOM 789 C C . ARG A 1 96 ? -14.309 -5.196 -11.444 1.00 94.94 96 ARG A C 1
ATOM 791 O O . ARG A 1 96 ? -13.888 -5.814 -10.468 1.00 94.94 96 ARG A O 1
ATOM 798 N N . ASP A 1 97 ? -14.585 -5.781 -12.603 1.00 96.56 97 ASP A N 1
ATOM 799 C CA . ASP A 1 97 ? -14.475 -7.222 -12.827 1.00 96.56 97 ASP A CA 1
ATOM 800 C C . ASP A 1 97 ? -13.044 -7.717 -12.587 1.00 96.56 97 ASP A C 1
ATOM 802 O O . ASP A 1 97 ? -12.840 -8.725 -11.904 1.00 96.56 97 ASP A O 1
ATOM 806 N N . GLU A 1 98 ? -12.033 -6.979 -13.054 1.00 96.94 98 GLU A N 1
ATOM 807 C CA . GLU A 1 98 ? -10.636 -7.338 -12.795 1.00 96.94 98 GLU A CA 1
ATOM 808 C C . GLU A 1 98 ? -10.243 -7.174 -11.315 1.00 96.94 98 GLU A C 1
ATOM 810 O O . GLU A 1 98 ? -9.513 -8.011 -10.776 1.00 96.94 98 GLU A O 1
ATOM 815 N N . LYS A 1 99 ? -10.767 -6.162 -10.606 1.00 96.69 99 LYS A N 1
ATOM 816 C CA . LYS A 1 99 ? -10.577 -6.035 -9.144 1.00 96.69 99 LYS A CA 1
ATOM 817 C C . LYS A 1 99 ? -11.208 -7.214 -8.397 1.00 96.69 99 LYS A C 1
ATOM 819 O O . LYS A 1 99 ? -10.585 -7.782 -7.500 1.00 96.69 99 LYS A O 1
ATOM 824 N N . VAL A 1 100 ? -12.421 -7.617 -8.778 1.00 97.31 100 VAL A N 1
ATOM 825 C CA . VAL A 1 100 ? -13.137 -8.748 -8.166 1.00 97.31 100 VAL A CA 1
ATOM 826 C C . VAL A 1 100 ? -12.390 -10.063 -8.389 1.00 97.31 100 VAL A C 1
ATOM 828 O O . VAL A 1 100 ? -12.266 -10.855 -7.453 1.00 97.31 100 VAL A O 1
ATOM 831 N N . LYS A 1 101 ? -11.808 -10.284 -9.576 1.00 98.38 101 LYS A N 1
ATOM 832 C CA . LYS A 1 101 ? -10.945 -11.452 -9.833 1.00 98.38 101 LYS A CA 1
ATOM 833 C C . LYS A 1 101 ? -9.745 -11.504 -8.892 1.00 98.38 101 LYS A C 1
ATOM 835 O O . LYS A 1 101 ? -9.405 -12.588 -8.421 1.00 98.38 101 LYS A O 1
ATOM 840 N N . VAL A 1 102 ? -9.128 -10.360 -8.577 1.00 98.25 102 VAL A N 1
ATOM 841 C CA . VAL A 1 102 ? -8.056 -10.314 -7.570 1.00 98.25 102 VAL A CA 1
ATOM 842 C C . VAL A 1 102 ? -8.581 -10.758 -6.211 1.00 98.25 102 VAL A C 1
ATOM 844 O O . VAL A 1 102 ? -7.961 -11.616 -5.591 1.00 98.25 102 VAL A O 1
ATOM 847 N N . PHE A 1 103 ? -9.719 -10.227 -5.757 1.00 97.88 103 PHE A N 1
ATOM 848 C CA . PHE A 1 103 ? -10.279 -10.593 -4.454 1.00 97.88 103 PHE A CA 1
ATOM 849 C C . PHE A 1 103 ? -10.617 -12.082 -4.352 1.00 97.88 103 PHE A C 1
ATOM 851 O O . PHE A 1 103 ? -10.279 -12.703 -3.349 1.00 97.88 103 PHE A O 1
ATOM 858 N N . HIS A 1 104 ? -11.198 -12.676 -5.398 1.00 98.00 104 HIS A N 1
ATOM 859 C CA . HIS A 1 104 ? -11.442 -14.121 -5.447 1.00 98.00 104 HIS A CA 1
ATOM 860 C C . HIS A 1 104 ? -10.156 -14.956 -5.448 1.00 98.00 104 HIS A C 1
ATOM 862 O O . HIS A 1 104 ? -10.176 -16.102 -5.008 1.00 98.00 104 HIS A O 1
ATOM 868 N N . ALA A 1 105 ? -9.045 -14.398 -5.931 1.00 98.25 105 ALA A N 1
ATOM 869 C CA . ALA A 1 105 ? -7.749 -15.063 -5.943 1.00 98.25 105 ALA A CA 1
ATOM 870 C C . ALA A 1 105 ? -6.959 -14.879 -4.637 1.00 98.25 105 ALA A C 1
ATOM 872 O O . ALA A 1 105 ? -5.899 -15.482 -4.490 1.00 98.25 105 ALA A O 1
ATOM 873 N N . ILE A 1 106 ? -7.412 -14.060 -3.684 1.00 98.00 106 ILE A N 1
ATOM 874 C CA . ILE A 1 106 ? -6.724 -13.943 -2.395 1.00 98.00 106 ILE A CA 1
ATOM 875 C C . ILE A 1 106 ? -6.832 -15.277 -1.659 1.00 98.00 106 ILE A C 1
ATOM 877 O O . ILE A 1 106 ? -7.925 -15.799 -1.444 1.00 98.00 106 ILE A O 1
ATOM 881 N N . ARG A 1 107 ? -5.676 -15.822 -1.266 1.00 97.56 107 ARG A N 1
ATOM 882 C CA . ARG A 1 107 ? -5.586 -17.125 -0.609 1.00 97.56 107 ARG A CA 1
ATOM 883 C C . ARG A 1 107 ? -6.463 -17.160 0.638 1.00 97.56 107 ARG A C 1
ATOM 885 O O . ARG A 1 107 ? -6.386 -16.265 1.481 1.00 97.56 107 ARG A O 1
ATOM 892 N N . MET A 1 108 ? -7.250 -18.227 0.767 1.00 95.25 108 MET A N 1
ATOM 893 C CA . MET A 1 108 ? -8.078 -18.468 1.945 1.00 95.25 108 MET A CA 1
ATOM 894 C C . MET A 1 108 ? -7.211 -18.524 3.211 1.00 95.25 108 MET A C 1
ATOM 896 O O . MET A 1 108 ? -6.153 -19.154 3.226 1.00 95.25 108 MET A O 1
ATOM 900 N N . MET A 1 109 ? -7.667 -17.854 4.268 1.00 94.94 109 MET A N 1
ATOM 901 C CA . MET A 1 109 ? -6.923 -17.692 5.517 1.00 94.94 109 MET A CA 1
ATOM 902 C C . MET A 1 109 ? -7.594 -18.520 6.612 1.00 94.94 109 MET A C 1
ATOM 904 O O . MET A 1 109 ? -8.537 -18.057 7.250 1.00 94.94 109 MET A O 1
ATOM 908 N N . ASP A 1 110 ? -7.133 -19.755 6.794 1.00 96.31 110 ASP A N 1
ATOM 909 C CA . ASP A 1 110 ? -7.507 -20.582 7.942 1.00 96.31 110 ASP A CA 1
ATOM 910 C C . ASP A 1 110 ? -6.761 -20.139 9.217 1.00 96.31 110 ASP A C 1
ATOM 912 O O . ASP A 1 110 ? -5.917 -19.241 9.189 1.00 96.31 110 ASP A O 1
ATOM 916 N N . GLU A 1 111 ? -7.062 -20.758 10.360 1.00 96.94 111 GLU A N 1
ATOM 917 C CA . GLU A 1 111 ? -6.445 -20.398 11.646 1.00 96.94 111 GLU A CA 1
ATOM 918 C C . GLU A 1 111 ? -4.911 -20.476 11.603 1.00 96.94 111 GLU A C 1
ATOM 920 O O . GLU A 1 111 ? -4.229 -19.556 12.054 1.00 96.94 111 GLU A O 1
ATOM 925 N N . LYS A 1 112 ? -4.359 -21.514 10.962 1.00 97.25 112 LYS A N 1
ATOM 926 C CA . LYS A 1 112 ? -2.907 -21.698 10.817 1.00 97.25 112 LYS A CA 1
ATOM 927 C C . LYS A 1 112 ? -2.274 -20.596 9.976 1.00 97.25 112 LYS A C 1
ATOM 929 O O . LYS A 1 112 ? -1.177 -20.126 10.291 1.00 97.25 112 LYS A O 1
ATOM 934 N N . TYR A 1 113 ? -2.949 -20.181 8.904 1.00 97.19 113 TYR A N 1
ATOM 935 C CA . TYR A 1 113 ? -2.525 -19.056 8.084 1.00 97.19 113 TYR A CA 1
ATOM 936 C C . TYR A 1 113 ? -2.483 -17.777 8.918 1.00 97.19 113 TYR A C 1
ATOM 938 O O . TYR A 1 113 ? -1.484 -17.056 8.883 1.00 97.19 113 TYR A O 1
ATOM 946 N N . LEU A 1 114 ? -3.546 -17.504 9.679 1.00 96.38 114 LEU A N 1
ATOM 947 C CA . LEU A 1 114 ? -3.633 -16.315 10.522 1.00 96.38 114 LEU A CA 1
ATOM 948 C C . LEU A 1 114 ? -2.499 -16.281 11.555 1.00 96.38 114 LEU A C 1
ATOM 950 O O . LEU A 1 114 ? -1.819 -15.264 11.652 1.00 96.38 114 LEU A O 1
ATOM 954 N N . GLU A 1 115 ? -2.234 -17.387 12.253 1.00 96.50 115 GLU A N 1
ATOM 955 C CA . GLU A 1 115 ? -1.137 -17.492 13.230 1.00 96.50 115 GLU A CA 1
ATOM 956 C C . GLU A 1 115 ? 0.250 -17.293 12.604 1.00 96.50 115 GLU A C 1
ATOM 958 O O . GLU A 1 115 ? 1.131 -16.681 13.207 1.00 96.50 115 GLU A O 1
ATOM 963 N N . SER A 1 116 ? 0.449 -17.791 11.382 1.00 97.31 116 SER A N 1
ATOM 964 C CA . SER A 1 116 ? 1.755 -17.762 10.713 1.00 97.31 116 SER A CA 1
ATOM 965 C C . SER A 1 116 ? 2.061 -16.430 10.026 1.00 97.31 116 SER A C 1
ATOM 967 O O . SER A 1 116 ? 3.230 -16.083 9.836 1.00 97.31 116 SER A O 1
ATOM 969 N N . TYR A 1 117 ? 1.029 -15.707 9.583 1.00 97.75 117 TYR A N 1
ATOM 970 C CA . TYR A 1 117 ? 1.185 -14.608 8.626 1.00 97.75 117 TYR A CA 1
ATOM 971 C C . TYR A 1 117 ? 0.518 -13.298 9.021 1.00 97.75 117 TYR A C 1
ATOM 973 O O . TYR A 1 117 ? 0.773 -12.290 8.355 1.00 97.75 117 TYR A O 1
ATOM 981 N N . MET A 1 118 ? -0.290 -13.278 10.080 1.00 97.62 118 MET A N 1
ATOM 982 C CA . MET A 1 118 ? -0.985 -12.079 10.533 1.00 97.62 118 MET A CA 1
ATOM 983 C C . MET A 1 118 ? -0.583 -11.732 11.964 1.00 97.62 118 MET A C 1
ATOM 985 O O . MET A 1 118 ? -0.574 -12.571 12.858 1.00 97.62 118 MET A O 1
ATOM 989 N N . ILE A 1 119 ? -0.277 -10.459 12.198 1.00 97.75 119 ILE A N 1
ATOM 990 C CA . ILE A 1 119 ? 0.095 -9.933 13.509 1.00 97.75 119 ILE A CA 1
ATOM 991 C C . ILE A 1 119 ? -0.798 -8.739 13.815 1.00 97.75 119 ILE A C 1
ATOM 993 O O . ILE A 1 119 ? -0.982 -7.839 12.995 1.00 97.75 119 ILE A O 1
ATOM 997 N N . ARG A 1 120 ? -1.329 -8.717 15.036 1.00 97.44 120 ARG A N 1
ATOM 998 C CA . ARG A 1 120 ? -2.054 -7.578 15.596 1.00 97.44 120 ARG A CA 1
ATOM 999 C C . ARG A 1 120 ? -1.230 -6.961 16.713 1.00 97.44 120 ARG A C 1
ATOM 1001 O O . ARG A 1 120 ? -0.593 -7.674 17.481 1.00 97.44 120 ARG A O 1
ATOM 1008 N N . GLY A 1 121 ? -1.267 -5.640 16.804 1.00 97.56 121 GLY A N 1
ATOM 1009 C CA . G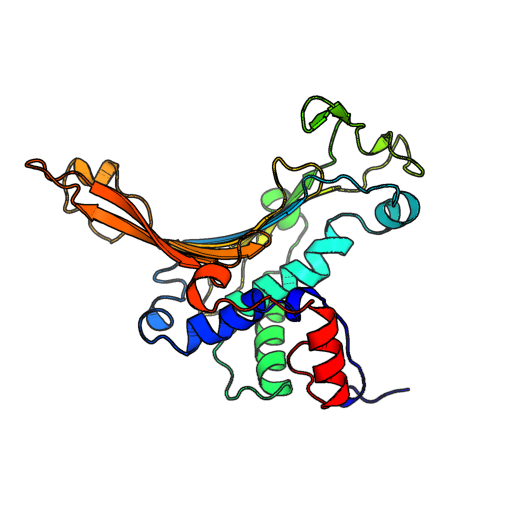LY A 1 121 ? -0.649 -4.881 17.882 1.00 97.56 121 GLY A CA 1
ATOM 1010 C C . GLY A 1 121 ? -1.597 -3.819 18.421 1.00 97.56 121 GLY A C 1
ATOM 1011 O O . GLY A 1 121 ? -2.554 -3.419 17.755 1.00 97.56 121 GLY A O 1
ATOM 1012 N N . GLN A 1 122 ? -1.309 -3.353 19.630 1.00 98.06 122 GLN A N 1
ATOM 1013 C CA . GLN A 1 122 ? -1.994 -2.236 20.268 1.00 98.06 122 GLN A CA 1
ATOM 1014 C C . GLN A 1 122 ? -0.928 -1.285 20.816 1.00 98.06 122 GLN A C 1
ATOM 1016 O O . GLN A 1 122 ? 0.010 -1.737 21.476 1.00 98.06 122 GLN A O 1
ATOM 1021 N N . TYR A 1 123 ? -1.017 0.010 20.505 1.00 97.25 123 TYR A N 1
ATOM 1022 C CA . TYR A 1 123 ? 0.018 0.955 20.917 1.00 97.25 123 TYR A CA 1
ATOM 1023 C C . TYR A 1 123 ? 0.010 1.153 22.439 1.00 97.25 123 TYR A C 1
ATOM 1025 O O . TYR A 1 123 ? -1.032 1.358 23.072 1.00 97.25 123 TYR A O 1
ATOM 1033 N N . GLY A 1 124 ? 1.204 1.088 23.026 1.00 96.94 124 GLY A N 1
ATOM 1034 C CA . GLY A 1 124 ? 1.451 1.405 24.428 1.00 96.94 124 GLY A CA 1
ATOM 1035 C C . GLY A 1 124 ? 1.716 2.898 24.652 1.00 96.94 124 GLY A C 1
ATOM 1036 O O . GLY A 1 124 ? 1.692 3.681 23.701 1.00 96.94 124 GLY A O 1
ATOM 1037 N N . PRO A 1 125 ? 1.968 3.313 25.907 1.00 95.31 125 PRO A N 1
ATOM 1038 C CA . PRO A 1 125 ? 2.432 4.666 26.192 1.00 95.31 125 PRO A CA 1
ATOM 1039 C C . PRO A 1 125 ? 3.759 4.939 25.474 1.00 95.31 125 PRO A C 1
ATOM 1041 O O . PRO A 1 125 ? 4.606 4.053 25.355 1.00 95.31 125 PRO A O 1
ATOM 1044 N N . GLY A 1 126 ? 3.949 6.173 25.015 1.00 91.81 126 GLY A N 1
ATOM 1045 C CA . GLY A 1 126 ? 5.117 6.548 24.221 1.00 91.81 126 GLY A CA 1
ATOM 1046 C C . GLY A 1 126 ? 5.415 8.041 24.268 1.00 91.81 126 GLY A C 1
ATOM 1047 O O . GLY A 1 126 ? 4.907 8.762 25.127 1.00 91.81 126 GLY A O 1
ATOM 1048 N N . LYS A 1 127 ? 6.249 8.509 23.334 1.00 89.50 127 LYS A N 1
ATOM 1049 C CA . LYS A 1 127 ? 6.558 9.932 23.153 1.00 89.50 127 LYS A CA 1
ATOM 1050 C C . LYS A 1 127 ? 6.453 10.329 21.684 1.00 89.50 127 LYS A C 1
ATOM 1052 O O . LYS A 1 127 ? 6.991 9.629 20.833 1.00 89.50 127 LYS A O 1
ATOM 1057 N N . ILE A 1 128 ? 5.828 11.472 21.412 1.00 81.06 128 ILE A N 1
ATOM 1058 C CA . ILE A 1 128 ? 5.799 12.123 20.094 1.00 81.06 128 ILE A CA 1
ATOM 1059 C C . ILE A 1 128 ? 6.287 13.552 20.274 1.00 81.06 128 ILE A C 1
ATOM 1061 O O . ILE A 1 128 ? 5.774 14.266 21.129 1.00 81.06 128 ILE A O 1
ATOM 1065 N N . ASN A 1 129 ? 7.289 13.973 19.498 1.00 81.50 129 ASN A N 1
ATOM 1066 C CA . ASN A 1 129 ? 7.876 15.317 19.596 1.00 81.50 129 ASN A CA 1
ATOM 1067 C C . ASN A 1 129 ? 8.250 15.707 21.044 1.00 81.50 129 ASN A C 1
ATOM 1069 O O . ASN A 1 129 ? 8.017 16.830 21.470 1.00 81.50 129 ASN A O 1
ATOM 1073 N N . ASN A 1 130 ? 8.799 14.757 21.814 1.00 85.00 130 ASN A N 1
ATOM 1074 C CA . ASN A 1 130 ? 9.100 14.855 23.254 1.00 85.00 130 ASN A CA 1
ATOM 1075 C C . ASN A 1 130 ? 7.902 14.976 24.218 1.00 85.00 130 ASN A C 1
ATOM 1077 O O . ASN A 1 130 ? 8.117 14.959 25.431 1.00 85.00 130 ASN A O 1
ATOM 1081 N N . TYR A 1 131 ? 6.662 14.994 23.732 1.00 85.31 131 TYR A N 1
ATOM 1082 C CA . TYR A 1 131 ? 5.462 14.936 24.567 1.00 85.31 131 TYR A CA 1
ATOM 1083 C C . TYR A 1 131 ? 5.067 13.487 24.850 1.00 85.31 131 TYR A C 1
ATOM 1085 O O . TYR A 1 131 ? 5.006 12.661 23.938 1.00 85.31 131 TYR A O 1
ATOM 1093 N N . SER A 1 132 ? 4.795 13.172 26.118 1.00 90.31 132 SER A N 1
ATOM 1094 C CA . SER A 1 132 ? 4.272 11.862 26.511 1.00 90.31 132 SER A CA 1
ATOM 1095 C C . SER A 1 132 ? 2.863 11.673 25.960 1.00 90.31 132 SER A C 1
ATOM 1097 O O . SER A 1 132 ? 1.996 12.517 26.168 1.00 90.31 132 SER A O 1
ATOM 1099 N N . VAL A 1 133 ? 2.629 10.544 25.299 1.00 91.12 133 VAL A N 1
ATOM 1100 C CA . VAL A 1 133 ? 1.316 10.155 24.780 1.00 91.12 133 VAL A CA 1
ATOM 1101 C C . VAL A 1 133 ? 0.834 8.891 25.479 1.00 91.12 133 VAL A C 1
ATOM 1103 O O . VAL A 1 133 ? 1.622 7.997 25.807 1.00 91.12 133 VAL A O 1
ATOM 1106 N N . ALA A 1 134 ? -0.468 8.838 25.747 1.00 92.69 134 ALA A N 1
ATOM 1107 C CA . ALA A 1 134 ? -1.101 7.708 26.405 1.00 92.69 134 ALA A CA 1
ATOM 1108 C C . ALA A 1 134 ? -1.076 6.453 25.514 1.00 92.69 134 ALA A C 1
ATOM 1110 O O . ALA A 1 134 ? -1.054 6.536 24.287 1.00 92.69 134 ALA A O 1
ATOM 1111 N N . GLY A 1 135 ? -1.078 5.279 26.151 1.00 96.56 135 GLY A N 1
ATOM 1112 C CA . GLY A 1 135 ? -1.367 4.023 25.460 1.00 96.56 135 GLY A CA 1
ATOM 1113 C C . GLY A 1 135 ? -2.865 3.874 25.214 1.00 96.56 135 GLY A C 1
ATOM 1114 O O . GLY A 1 135 ? -3.660 4.488 25.921 1.00 96.56 135 GLY A O 1
ATOM 1115 N N . TYR A 1 136 ? -3.246 3.021 24.264 1.00 97.69 136 TYR A N 1
ATOM 1116 C CA . TYR A 1 136 ? -4.625 2.922 23.773 1.00 97.69 136 TYR A CA 1
ATOM 1117 C C . TYR A 1 136 ? -5.672 2.716 24.887 1.00 97.69 136 TYR A C 1
ATOM 1119 O O . TYR A 1 136 ? -6.666 3.425 24.941 1.00 97.69 136 TYR A O 1
ATOM 1127 N N . ARG A 1 137 ? -5.406 1.823 25.851 1.00 97.50 137 ARG A N 1
ATOM 1128 C CA . ARG A 1 137 ? -6.282 1.533 27.012 1.00 9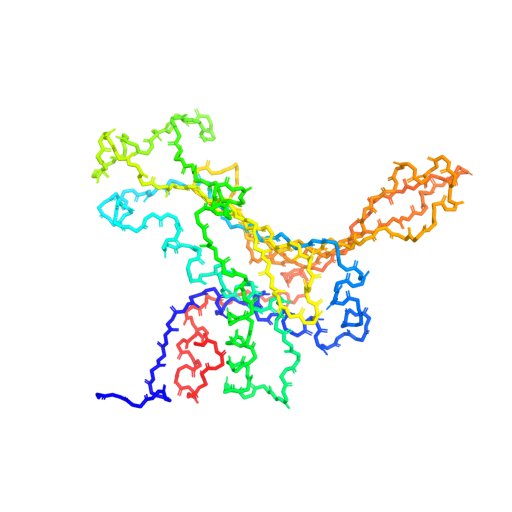7.50 137 ARG A CA 1
ATOM 1129 C C . ARG A 1 137 ? -6.469 2.692 28.001 1.00 97.50 137 ARG A C 1
ATOM 1131 O O . ARG A 1 137 ? -7.239 2.569 28.945 1.00 97.50 137 ARG A O 1
ATOM 1138 N N . LYS A 1 138 ? -5.714 3.780 27.835 1.00 96.12 138 LYS A N 1
ATOM 1139 C CA . LYS A 1 138 ? -5.814 5.008 28.637 1.00 96.12 138 LYS A CA 1
ATOM 1140 C C . LYS A 1 138 ? -6.443 6.166 27.854 1.00 96.12 138 LYS A C 1
ATOM 1142 O O . LYS A 1 138 ? -6.514 7.269 28.388 1.00 96.12 138 LYS A O 1
ATOM 1147 N N . GLU A 1 139 ? -6.842 5.941 26.605 1.00 95.56 139 GLU A N 1
ATOM 1148 C CA . GLU A 1 139 ? -7.555 6.931 25.800 1.00 95.56 139 GLU A CA 1
ATOM 1149 C C . GLU A 1 139 ? -9.003 7.082 26.290 1.00 95.56 139 GLU A C 1
ATOM 1151 O O . GLU A 1 139 ? -9.591 6.171 26.880 1.00 95.56 139 GLU A O 1
ATOM 1156 N N . GLU A 1 140 ? -9.599 8.244 26.028 1.00 95.06 140 GLU A N 1
ATOM 1157 C CA . GLU A 1 140 ? -10.987 8.519 26.398 1.00 95.06 140 GLU A CA 1
ATOM 1158 C C . GLU A 1 140 ? -11.949 7.544 25.696 1.00 95.06 140 GLU A C 1
ATOM 1160 O O . GLU A 1 140 ? -11.837 7.287 24.495 1.00 95.06 140 GLU A O 1
ATOM 1165 N N . TYR A 1 141 ? -12.923 7.019 26.446 1.00 95.94 141 TYR A N 1
ATOM 1166 C CA . TYR A 1 141 ? -13.912 6.041 25.973 1.00 95.94 141 TYR A CA 1
ATOM 1167 C C . TYR A 1 141 ? -13.339 4.708 25.463 1.00 95.94 141 TYR A C 1
ATOM 1169 O O . TYR A 1 141 ? -13.976 4.055 24.635 1.00 95.94 141 TYR A O 1
ATOM 1177 N N . VAL A 1 142 ? -12.174 4.287 25.958 1.00 97.19 142 VAL A N 1
ATOM 1178 C CA . VAL A 1 142 ? -11.600 2.961 25.688 1.00 97.19 142 VAL A CA 1
ATOM 1179 C C . VAL A 1 142 ? -11.619 2.111 26.955 1.00 97.19 142 VAL A C 1
ATOM 1181 O O . VAL A 1 142 ? -11.334 2.602 28.047 1.00 97.19 142 VAL A O 1
ATOM 1184 N N . SER A 1 143 ? -11.952 0.824 26.823 1.00 96.62 143 SER A N 1
ATOM 1185 C CA . SER A 1 143 ? -11.893 -0.103 27.955 1.00 96.62 143 SER A CA 1
ATOM 1186 C C . SER A 1 143 ? -10.441 -0.337 28.411 1.00 96.62 143 SER A C 1
ATOM 1188 O O . SER A 1 143 ? -9.588 -0.644 27.569 1.00 96.62 143 SER A O 1
ATOM 1190 N N . PRO A 1 144 ? -10.139 -0.299 29.727 1.00 96.56 144 PRO A N 1
ATOM 1191 C CA . PRO A 1 144 ? -8.829 -0.683 30.258 1.00 96.56 144 PRO A CA 1
ATOM 1192 C C . PRO A 1 144 ? -8.396 -2.114 29.897 1.00 96.56 144 PRO A C 1
ATOM 1194 O O . PRO A 1 144 ? -7.198 -2.389 29.833 1.00 96.56 144 PRO A O 1
ATOM 1197 N N . ASP A 1 145 ? -9.353 -2.998 29.598 1.00 97.00 145 ASP A N 1
ATOM 1198 C CA . ASP A 1 145 ? -9.128 -4.400 29.215 1.00 97.00 145 ASP A CA 1
ATOM 1199 C C . ASP A 1 145 ? -9.236 -4.633 27.697 1.00 97.00 145 ASP A C 1
ATOM 1201 O O . ASP A 1 145 ? -9.240 -5.773 27.226 1.00 97.00 145 ASP A O 1
ATOM 1205 N N . SER A 1 146 ? -9.320 -3.561 26.901 1.00 97.44 146 SER A N 1
ATOM 1206 C CA . SER A 1 146 ? -9.543 -3.657 25.458 1.00 97.44 146 SER A CA 1
ATOM 1207 C C . SER A 1 146 ? -8.463 -4.472 24.742 1.00 97.44 146 SER A C 1
ATOM 1209 O O . SER A 1 146 ? -7.255 -4.270 24.924 1.00 97.44 146 SER A O 1
ATOM 1211 N N . ASN A 1 147 ? -8.907 -5.355 23.848 1.00 96.25 147 ASN A N 1
ATOM 1212 C CA . ASN A 1 147 ? -8.058 -6.105 22.921 1.00 96.25 147 ASN A CA 1
ATOM 1213 C C . ASN A 1 147 ? -8.158 -5.575 21.474 1.00 96.25 147 ASN A C 1
ATOM 1215 O O . ASN A 1 147 ? -7.792 -6.265 20.521 1.00 96.25 147 ASN A O 1
ATOM 1219 N N . THR A 1 148 ? -8.690 -4.362 21.290 1.00 97.94 148 THR A N 1
ATOM 1220 C CA . THR A 1 148 ? -8.848 -3.743 19.970 1.00 97.94 148 THR A CA 1
ATOM 1221 C C . THR A 1 148 ? -7.478 -3.464 19.344 1.00 97.94 148 THR A C 1
ATOM 1223 O O . THR A 1 148 ? -6.654 -2.776 19.955 1.00 97.94 148 THR A O 1
ATOM 1226 N N . PRO A 1 149 ? -7.194 -3.969 18.130 1.00 97.88 149 PRO A N 1
ATOM 1227 C CA . PRO A 1 149 ? -5.913 -3.736 17.484 1.00 97.88 149 PRO A CA 1
ATOM 1228 C C . PRO A 1 149 ? -5.842 -2.318 16.911 1.00 97.88 149 PRO A C 1
ATOM 1230 O O . PRO A 1 149 ? -6.740 -1.877 16.193 1.00 97.88 149 PRO A O 1
ATOM 1233 N N . THR A 1 150 ? -4.732 -1.633 17.168 1.00 98.19 150 THR A N 1
ATOM 1234 C CA . THR A 1 150 ? -4.390 -0.324 16.577 1.00 98.19 150 THR A CA 1
ATOM 1235 C C . THR A 1 150 ? -3.259 -0.434 15.555 1.00 98.19 150 THR A C 1
ATOM 1237 O O . THR A 1 150 ? -2.864 0.563 14.956 1.00 98.19 150 THR A O 1
ATOM 1240 N N . PHE A 1 151 ? -2.700 -1.633 15.397 1.00 98.56 151 PHE A N 1
ATOM 1241 C CA . PHE A 1 151 ? -1.691 -1.986 14.413 1.00 98.56 151 PHE A CA 1
ATOM 1242 C C . PHE A 1 151 ? -2.007 -3.362 13.827 1.00 98.56 151 PHE A C 1
ATOM 1244 O O . PHE A 1 151 ? -2.438 -4.275 14.537 1.00 98.56 151 PHE A O 1
ATOM 1251 N N . PHE A 1 152 ? -1.774 -3.506 12.531 1.00 98.56 152 PHE A N 1
ATOM 1252 C CA . PHE A 1 152 ? -1.896 -4.752 11.801 1.00 98.56 152 PHE A CA 1
ATOM 1253 C C . PHE A 1 152 ? -0.712 -4.910 10.855 1.00 98.56 152 PHE A C 1
ATOM 1255 O O . PHE A 1 152 ? -0.368 -3.994 10.106 1.00 98.56 152 PHE A O 1
ATOM 1262 N N . PHE A 1 153 ? -0.132 -6.102 10.861 1.00 98.69 153 PHE A N 1
ATOM 1263 C CA . PHE A 1 153 ? 0.745 -6.589 9.813 1.00 98.69 153 PHE A CA 1
ATOM 1264 C C . PHE A 1 153 ? 0.148 -7.867 9.239 1.00 98.69 153 PHE A C 1
ATOM 1266 O O . PHE A 1 153 ? -0.326 -8.719 9.988 1.00 98.69 153 PHE A O 1
ATOM 1273 N N . GLY A 1 154 ? 0.202 -8.017 7.922 1.00 98.38 154 GLY A N 1
ATOM 1274 C CA . GLY A 1 154 ? -0.289 -9.212 7.264 1.00 98.38 154 GLY A CA 1
ATOM 1275 C C . GLY A 1 154 ? 0.497 -9.555 6.018 1.00 98.38 154 GLY A C 1
ATOM 1276 O O . GLY A 1 154 ? 0.857 -8.673 5.242 1.00 98.38 154 GLY A O 1
ATOM 1277 N N . LYS A 1 155 ? 0.747 -10.843 5.808 1.00 98.62 155 LYS A N 1
ATOM 1278 C CA . LYS A 1 155 ? 1.286 -11.368 4.555 1.00 98.62 155 LYS A CA 1
ATOM 1279 C C . LYS A 1 155 ? 0.154 -12.023 3.771 1.00 98.62 155 LYS A C 1
ATOM 1281 O O . LYS A 1 155 ? -0.444 -12.991 4.231 1.00 98.62 155 LYS A O 1
ATOM 1286 N N . PHE A 1 156 ? -0.124 -11.502 2.586 1.00 98.56 156 PHE A N 1
ATOM 1287 C CA . PHE A 1 156 ? -1.159 -11.973 1.672 1.00 98.56 156 PHE A CA 1
ATOM 1288 C C . PHE A 1 156 ? -0.519 -12.677 0.474 1.00 98.56 156 PHE A C 1
ATOM 1290 O O . PHE A 1 156 ? 0.576 -12.314 0.036 1.00 98.56 156 PHE A O 1
ATOM 1297 N N . TYR A 1 157 ? -1.227 -13.662 -0.068 1.00 98.62 157 TYR A N 1
ATOM 1298 C CA . TYR A 1 157 ? -0.917 -14.296 -1.344 1.00 98.62 157 TYR A CA 1
ATOM 1299 C C . TYR A 1 157 ? -2.121 -14.171 -2.272 1.00 98.62 157 TYR A C 1
ATOM 1301 O O . TYR A 1 157 ? -3.262 -14.278 -1.823 1.00 98.62 157 TYR A O 1
ATOM 1309 N N . ILE A 1 158 ? -1.847 -13.941 -3.554 1.00 98.62 158 ILE A N 1
ATOM 1310 C CA . ILE A 1 158 ? -2.851 -13.871 -4.616 1.00 98.62 158 ILE A CA 1
ATOM 1311 C C . ILE A 1 158 ? -2.582 -15.059 -5.540 1.00 98.62 158 ILE A C 1
ATOM 1313 O O . ILE A 1 158 ? -1.613 -15.068 -6.302 1.00 98.62 158 ILE A O 1
ATOM 1317 N N . ASP A 1 159 ? -3.415 -16.086 -5.423 1.00 97.88 159 ASP A N 1
ATOM 1318 C CA . ASP A 1 159 ? -3.300 -17.381 -6.088 1.00 97.88 159 ASP A CA 1
ATOM 1319 C C . ASP A 1 159 ? -3.839 -17.321 -7.521 1.00 97.88 159 ASP A C 1
ATOM 1321 O O . ASP A 1 159 ? -4.747 -18.045 -7.922 1.00 97.88 159 ASP A O 1
ATOM 1325 N N . ASN A 1 160 ? -3.244 -16.437 -8.321 1.00 97.31 160 ASN A N 1
ATOM 1326 C CA . ASN A 1 160 ? -3.455 -16.375 -9.759 1.00 97.31 160 ASN A CA 1
ATOM 1327 C C . ASN A 1 160 ? -2.136 -16.568 -10.514 1.00 97.31 160 ASN A C 1
ATOM 1329 O O . ASN A 1 160 ? -1.054 -16.656 -9.927 1.00 97.31 160 ASN A O 1
ATOM 1333 N N . TRP A 1 161 ? -2.220 -16.630 -11.844 1.00 96.62 161 TRP A N 1
ATOM 1334 C CA . TRP A 1 161 ? -1.041 -16.855 -12.671 1.00 96.62 161 TRP A CA 1
ATOM 1335 C C . TRP A 1 161 ? 0.011 -15.765 -12.433 1.00 96.62 161 TRP A C 1
ATOM 1337 O O . TRP A 1 161 ? 1.148 -16.086 -12.110 1.00 96.62 161 TRP A O 1
ATOM 1347 N N . ARG A 1 162 ? -0.336 -14.477 -12.508 1.00 97.81 162 ARG A N 1
ATOM 1348 C CA . ARG A 1 162 ? 0.633 -13.374 -12.391 1.00 97.81 162 ARG A CA 1
ATOM 1349 C C . ARG A 1 162 ? 1.368 -13.328 -11.049 1.00 97.81 162 ARG A C 1
ATOM 1351 O O . ARG A 1 162 ? 2.563 -13.026 -11.057 1.00 97.81 162 ARG A O 1
ATOM 1358 N N . TRP A 1 163 ? 0.701 -13.652 -9.941 1.00 98.50 163 TRP A N 1
ATOM 1359 C CA . TRP A 1 163 ? 1.188 -13.397 -8.577 1.00 98.50 163 TRP A CA 1
ATOM 1360 C C . TRP A 1 163 ? 1.503 -14.635 -7.742 1.00 98.50 163 TRP A C 1
ATOM 1362 O O . TRP A 1 163 ? 1.929 -14.484 -6.596 1.00 98.50 163 TRP A O 1
ATOM 1372 N N . ALA A 1 164 ? 1.367 -15.842 -8.299 1.00 97.88 164 ALA A N 1
ATOM 1373 C CA . ALA A 1 164 ? 1.670 -17.079 -7.584 1.00 97.88 164 ALA A CA 1
ATOM 1374 C C . ALA A 1 164 ? 3.007 -16.997 -6.819 1.00 97.88 164 ALA A C 1
ATOM 1376 O O . ALA A 1 164 ? 4.064 -16.725 -7.397 1.00 97.88 164 ALA A O 1
ATOM 1377 N N . ASN A 1 165 ? 2.939 -17.257 -5.510 1.00 96.62 165 ASN A N 1
ATOM 1378 C CA . ASN A 1 165 ? 4.050 -17.236 -4.551 1.00 96.62 165 ASN A CA 1
ATOM 1379 C C . ASN A 1 165 ? 4.740 -15.878 -4.314 1.00 96.62 165 ASN A C 1
ATOM 1381 O O . ASN A 1 165 ? 5.720 -15.833 -3.569 1.00 96.62 165 ASN A O 1
ATOM 1385 N N . VAL A 1 166 ? 4.232 -14.773 -4.862 1.00 98.75 166 VAL A N 1
ATOM 1386 C CA . VAL A 1 166 ? 4.704 -13.422 -4.527 1.00 98.75 166 VAL A CA 1
ATOM 1387 C C . VAL A 1 166 ? 3.951 -12.925 -3.291 1.00 98.75 166 VAL A C 1
ATOM 1389 O O . VAL A 1 166 ? 2.730 -12.784 -3.342 1.00 98.75 166 VAL A O 1
ATOM 1392 N N . PRO A 1 167 ? 4.636 -12.650 -2.169 1.00 98.69 167 PRO A N 1
ATOM 1393 C CA . PRO A 1 167 ? 3.981 -12.133 -0.981 1.00 98.69 167 PRO A CA 1
ATOM 1394 C C . PRO A 1 167 ? 3.663 -10.640 -1.104 1.00 98.69 167 PRO A C 1
ATOM 1396 O O . PRO A 1 167 ? 4.503 -9.836 -1.521 1.00 98.69 167 PRO A O 1
ATOM 1399 N N . PHE A 1 168 ? 2.464 -10.281 -0.656 1.00 98.88 168 PHE A N 1
ATOM 1400 C CA . PHE A 1 168 ? 2.017 -8.912 -0.428 1.00 98.88 168 PHE A CA 1
ATOM 1401 C C . PHE A 1 168 ? 2.036 -8.646 1.076 1.00 98.88 168 PHE A C 1
ATOM 1403 O O . PHE A 1 168 ? 1.205 -9.162 1.820 1.00 98.88 168 PHE A O 1
ATOM 1410 N N . TYR A 1 169 ? 3.004 -7.866 1.538 1.00 98.88 169 TYR A N 1
ATOM 1411 C CA . TYR A 1 169 ? 3.097 -7.452 2.930 1.00 98.88 169 TYR A CA 1
ATOM 1412 C C . TYR A 1 169 ? 2.304 -6.174 3.142 1.00 98.88 169 TYR A C 1
ATOM 1414 O O . TYR A 1 169 ? 2.574 -5.152 2.523 1.00 98.88 169 TYR A O 1
ATOM 1422 N N . VAL A 1 170 ? 1.354 -6.212 4.056 1.00 98.62 170 VAL A N 1
ATOM 1423 C CA . VAL A 1 170 ? 0.583 -5.058 4.495 1.00 98.62 170 VAL A CA 1
ATOM 1424 C C . VAL A 1 170 ? 1.040 -4.692 5.889 1.00 98.62 170 VAL A C 1
ATOM 1426 O O . VAL A 1 170 ? 1.151 -5.560 6.752 1.00 98.62 170 VAL A O 1
ATOM 1429 N N . ARG A 1 171 ? 1.236 -3.401 6.135 1.00 98.12 171 ARG A N 1
ATOM 1430 C CA . ARG A 1 171 ? 1.344 -2.861 7.489 1.00 98.12 171 ARG A CA 1
ATOM 1431 C C . ARG A 1 171 ? 0.535 -1.583 7.609 1.00 98.12 171 ARG A C 1
ATOM 1433 O O . ARG A 1 171 ? 0.657 -0.681 6.783 1.00 98.12 171 ARG A O 1
ATOM 1440 N N . THR A 1 172 ? -0.274 -1.498 8.650 1.00 98.44 172 THR A N 1
ATOM 1441 C CA . THR A 1 172 ? -1.024 -0.289 8.968 1.00 98.44 172 THR A CA 1
ATOM 1442 C C . THR A 1 172 ? -1.157 -0.118 10.466 1.00 98.44 172 THR A C 1
ATOM 1444 O O . THR A 1 172 ? -1.200 -1.098 11.208 1.00 98.44 172 THR A O 1
ATOM 1447 N N . GLY A 1 173 ? -1.182 1.124 10.931 1.00 97.69 173 GLY A N 1
ATOM 1448 C CA . GLY A 1 173 ? -1.423 1.393 12.335 1.00 97.69 173 GLY A CA 1
ATOM 1449 C C . GLY A 1 173 ? -1.269 2.849 12.719 1.00 97.69 173 GLY A C 1
ATOM 1450 O O . GLY A 1 173 ? -0.744 3.663 11.960 1.00 97.69 173 GLY A O 1
ATOM 1451 N N . LYS A 1 174 ? -1.722 3.115 13.939 1.00 96.06 174 LYS A N 1
ATOM 1452 C CA . LYS A 1 174 ? -1.671 4.407 14.625 1.00 96.06 174 LYS A CA 1
ATOM 1453 C C . LYS A 1 174 ? -0.483 4.467 15.582 1.00 96.06 174 LYS A C 1
ATOM 1455 O O . LYS A 1 174 ? 0.008 3.419 16.012 1.00 96.06 174 LYS A O 1
ATOM 1460 N N . ARG A 1 175 ? -0.052 5.680 15.946 1.00 94.88 175 ARG A N 1
ATOM 1461 C CA . ARG A 1 175 ? 1.145 5.939 16.773 1.00 94.88 175 ARG A CA 1
ATOM 1462 C C . ARG A 1 175 ? 2.427 5.316 16.201 1.00 94.88 175 AR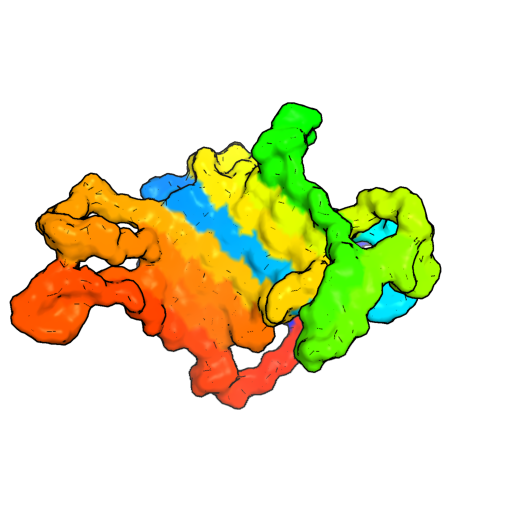G A C 1
ATOM 1464 O O . ARG A 1 175 ? 3.283 4.834 16.942 1.00 94.88 175 ARG A O 1
ATOM 1471 N N . LEU A 1 176 ? 2.560 5.307 14.878 1.00 94.50 176 LEU A N 1
ATOM 1472 C CA . LEU A 1 176 ? 3.786 4.910 14.189 1.00 94.50 176 LEU A CA 1
ATOM 1473 C C . LEU A 1 176 ? 4.755 6.104 14.055 1.00 94.50 176 LEU A C 1
ATOM 1475 O O . LEU A 1 176 ? 4.358 7.241 14.277 1.00 94.50 176 LEU A O 1
ATOM 1479 N N . PRO A 1 177 ? 6.042 5.893 13.711 1.00 91.31 177 PRO A N 1
ATOM 1480 C CA . PRO A 1 177 ? 7.042 6.968 13.752 1.00 91.31 177 PRO A CA 1
ATOM 1481 C C . PRO A 1 177 ? 6.782 8.167 12.828 1.00 91.31 177 PRO A C 1
ATOM 1483 O O . PRO A 1 177 ? 7.374 9.222 13.034 1.00 91.31 177 PRO A O 1
ATOM 1486 N N . LYS A 1 178 ? 5.969 7.990 11.782 1.00 93.12 178 LYS A N 1
ATOM 1487 C CA . LYS A 1 178 ? 5.573 9.044 10.844 1.00 93.12 178 LYS A CA 1
ATOM 1488 C C . LYS A 1 178 ? 4.302 8.661 10.096 1.00 93.12 178 LYS A C 1
ATOM 1490 O O . LYS A 1 178 ? 4.111 7.482 9.781 1.00 93.12 178 LYS A O 1
ATOM 1495 N N . THR A 1 179 ? 3.504 9.660 9.736 1.00 95.25 179 THR A N 1
ATOM 1496 C CA . THR A 1 179 ? 2.410 9.484 8.780 1.00 95.25 179 THR A CA 1
ATOM 1497 C C . THR A 1 179 ? 2.948 9.271 7.363 1.00 95.25 179 THR A C 1
ATOM 1499 O O . THR A 1 179 ? 3.716 10.088 6.858 1.00 95.25 179 THR A O 1
ATOM 1502 N N . LEU A 1 180 ? 2.569 8.161 6.720 1.00 96.19 180 LEU A N 1
ATOM 1503 C CA . LEU A 1 180 ? 2.820 7.910 5.299 1.00 96.19 180 LEU A CA 1
ATOM 1504 C C . LEU A 1 180 ? 1.895 6.833 4.729 1.00 96.19 180 LEU A C 1
ATOM 1506 O O . LEU A 1 180 ? 1.490 5.893 5.410 1.00 96.19 180 LEU A O 1
ATOM 1510 N N . THR A 1 181 ? 1.642 6.908 3.432 1.00 97.50 181 THR A N 1
ATOM 1511 C CA . THR A 1 181 ? 1.052 5.834 2.639 1.00 97.50 181 THR A CA 1
ATOM 1512 C C . THR A 1 181 ? 1.935 5.586 1.434 1.00 97.50 181 THR A C 1
ATOM 1514 O O . THR A 1 181 ? 2.217 6.506 0.671 1.00 97.50 181 THR A O 1
ATOM 1517 N N . GLU A 1 182 ? 2.386 4.350 1.256 1.00 97.81 182 GLU A N 1
ATOM 1518 C CA . GLU A 1 182 ? 3.239 3.986 0.129 1.00 97.81 182 GLU A CA 1
ATOM 1519 C C . GLU A 1 182 ? 3.041 2.532 -0.293 1.00 97.81 182 GLU A C 1
ATOM 1521 O O . GLU A 1 182 ? 2.658 1.668 0.502 1.00 97.81 182 GLU A O 1
ATOM 1526 N N . ILE A 1 183 ? 3.388 2.272 -1.548 1.00 98.62 183 ILE A N 1
ATOM 1527 C CA . ILE A 1 183 ? 3.521 0.941 -2.125 1.00 98.62 183 ILE A CA 1
ATOM 1528 C C . ILE A 1 183 ? 4.979 0.776 -2.555 1.00 98.62 183 ILE A C 1
ATOM 1530 O O . ILE A 1 183 ? 5.515 1.605 -3.288 1.00 98.62 183 ILE A O 1
ATOM 1534 N N . TYR A 1 184 ? 5.629 -0.292 -2.110 1.00 98.62 184 TYR A N 1
ATOM 1535 C CA . TYR A 1 184 ? 7.004 -0.633 -2.453 1.00 98.62 184 TYR A CA 1
ATOM 1536 C C . TYR A 1 184 ? 7.046 -1.994 -3.143 1.00 98.62 184 TYR A C 1
ATOM 1538 O O . TYR A 1 184 ? 6.749 -3.027 -2.542 1.00 98.62 184 TYR A O 1
ATOM 1546 N N . ILE A 1 185 ? 7.415 -1.999 -4.417 1.00 98.69 185 ILE A N 1
ATOM 1547 C CA . ILE A 1 185 ? 7.472 -3.187 -5.26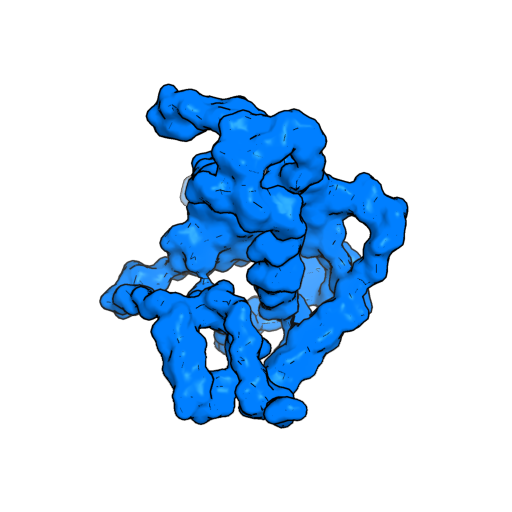7 1.00 98.69 185 ILE A CA 1
ATOM 1548 C C . ILE A 1 185 ? 8.935 -3.532 -5.465 1.00 98.69 185 ILE A C 1
ATOM 1550 O O . ILE A 1 185 ? 9.672 -2.788 -6.108 1.00 98.69 185 ILE A O 1
ATOM 1554 N N . GLN A 1 186 ? 9.363 -4.655 -4.900 1.00 98.75 186 GLN A N 1
ATOM 1555 C CA . GLN A 1 186 ? 10.755 -5.073 -4.931 1.00 98.75 186 GLN A CA 1
ATOM 1556 C C . GLN A 1 186 ? 10.973 -6.151 -5.988 1.00 98.75 186 GLN A C 1
ATOM 1558 O O . GLN A 1 186 ? 10.359 -7.220 -5.935 1.00 98.75 186 GLN A O 1
ATOM 1563 N N . PHE A 1 187 ? 11.930 -5.934 -6.880 1.00 98.38 187 PHE A N 1
ATOM 1564 C CA . PHE A 1 187 ? 12.344 -6.912 -7.878 1.00 98.38 187 PHE A CA 1
ATOM 1565 C C . PHE A 1 187 ? 13.315 -7.950 -7.305 1.00 98.38 187 PHE A C 1
ATOM 1567 O O . PHE A 1 187 ? 13.974 -7.736 -6.287 1.00 98.38 187 PHE A O 1
ATOM 1574 N N . LYS A 1 188 ? 13.399 -9.102 -7.965 1.00 97.06 188 LYS A N 1
ATOM 1575 C CA . LYS A 1 188 ? 14.414 -10.121 -7.707 1.00 97.06 188 LYS A CA 1
ATOM 1576 C C . LYS A 1 188 ? 15.791 -9.615 -8.130 1.00 97.06 188 LYS A C 1
ATOM 1578 O O . LYS A 1 188 ? 15.925 -8.698 -8.938 1.00 97.06 188 LYS A O 1
ATOM 1583 N N . PHE A 1 189 ? 16.825 -10.251 -7.595 1.00 93.62 189 PHE A N 1
ATOM 1584 C CA . PHE A 1 189 ? 18.177 -10.038 -8.088 1.00 93.62 189 PHE A CA 1
ATOM 1585 C C . PHE A 1 189 ? 18.346 -10.612 -9.502 1.00 93.62 189 PHE A C 1
ATOM 1587 O O . PHE A 1 189 ? 17.706 -11.616 -9.829 1.00 93.62 189 PHE A O 1
ATOM 1594 N N . PRO A 1 190 ? 19.238 -10.027 -10.323 1.00 90.50 190 PRO A N 1
ATOM 1595 C CA . PRO A 1 190 ? 19.718 -10.677 -11.534 1.00 90.50 190 PRO A CA 1
ATOM 1596 C C . PRO A 1 190 ? 20.274 -12.079 -11.227 1.00 90.50 190 PRO A C 1
ATOM 1598 O O . PRO A 1 190 ? 20.831 -12.287 -10.145 1.00 90.50 190 PRO A O 1
ATOM 1601 N N . PRO A 1 191 ? 20.175 -13.033 -12.169 1.00 85.19 191 PRO A N 1
ATOM 1602 C CA . PRO A 1 191 ? 20.519 -14.434 -11.918 1.00 85.19 191 PRO A CA 1
ATOM 1603 C C . PRO A 1 191 ? 22.002 -14.658 -11.596 1.00 85.19 191 PRO A C 1
ATOM 1605 O O . PRO A 1 191 ? 22.333 -15.615 -10.904 1.00 85.19 191 PRO A O 1
ATOM 1608 N N . LEU A 1 192 ? 22.897 -13.785 -12.073 1.00 81.00 192 LEU A N 1
ATOM 1609 C CA . LEU A 1 192 ? 24.338 -13.892 -11.856 1.00 81.00 192 LEU A CA 1
ATOM 1610 C C . LEU A 1 192 ? 24.907 -12.607 -11.254 1.00 81.00 192 LEU A C 1
ATOM 1612 O O . LEU A 1 192 ? 24.676 -11.499 -11.737 1.00 81.00 192 LEU A O 1
ATOM 1616 N N . GLN A 1 193 ? 25.728 -12.775 -10.223 1.00 74.88 193 GLN A N 1
ATOM 1617 C CA . GLN A 1 193 ? 26.438 -11.707 -9.526 1.00 74.88 193 GLN A CA 1
ATOM 1618 C C . GLN A 1 193 ? 27.809 -11.442 -10.168 1.00 74.88 193 GLN A C 1
ATOM 1620 O O . GLN A 1 193 ? 28.855 -11.580 -9.539 1.00 74.88 193 GLN A O 1
ATOM 1625 N N . LEU A 1 194 ? 27.805 -11.061 -11.449 1.00 79.81 194 LEU A N 1
ATOM 1626 C CA . LEU A 1 194 ? 29.019 -10.961 -12.278 1.00 79.81 194 LEU A CA 1
ATOM 1627 C C . LEU A 1 194 ? 30.011 -9.870 -11.830 1.00 79.81 194 LEU A C 1
ATOM 1629 O O . LEU A 1 194 ? 31.146 -9.837 -12.291 1.00 79.81 194 LEU A O 1
ATOM 1633 N N . LEU A 1 195 ? 29.611 -8.985 -10.912 1.00 80.00 195 LEU A N 1
ATOM 1634 C CA . LEU A 1 195 ? 30.415 -7.848 -10.446 1.00 80.00 195 LEU A CA 1
ATOM 1635 C C . LEU A 1 195 ? 31.352 -8.189 -9.267 1.00 80.00 195 LEU A C 1
ATOM 1637 O O . LEU A 1 195 ? 31.799 -7.296 -8.542 1.00 80.00 195 LEU A O 1
ATOM 1641 N N . GLY A 1 196 ? 31.651 -9.475 -9.053 1.00 76.88 196 GLY A N 1
ATOM 1642 C CA . GLY A 1 196 ? 32.598 -9.946 -8.037 1.00 76.88 196 GLY A CA 1
ATOM 1643 C C . GLY A 1 196 ? 32.240 -9.475 -6.624 1.00 76.88 196 GLY A C 1
ATOM 1644 O O . GLY A 1 196 ? 31.077 -9.498 -6.226 1.00 76.88 196 GLY A O 1
ATOM 1645 N N . ARG A 1 197 ? 33.230 -8.998 -5.852 1.00 72.94 197 ARG A N 1
ATOM 1646 C CA . ARG A 1 197 ? 33.010 -8.502 -4.475 1.00 72.94 197 ARG A CA 1
ATOM 1647 C C . ARG A 1 197 ? 31.978 -7.371 -4.400 1.00 72.94 197 ARG A C 1
ATOM 1649 O O . ARG A 1 197 ? 31.290 -7.251 -3.391 1.00 72.94 197 ARG A O 1
ATOM 1656 N N . SER A 1 198 ? 31.830 -6.566 -5.452 1.00 75.19 198 SER A N 1
ATOM 1657 C CA . SER A 1 198 ? 30.842 -5.482 -5.471 1.00 75.19 198 SER A CA 1
ATOM 1658 C C . SER A 1 198 ? 29.406 -5.993 -5.522 1.00 75.19 198 SER A C 1
ATOM 1660 O O . SER A 1 198 ? 28.508 -5.291 -5.063 1.00 75.19 198 SER A O 1
ATOM 1662 N N . ALA A 1 199 ? 29.177 -7.221 -5.994 1.00 74.44 199 ALA A N 1
ATOM 1663 C CA . ALA A 1 199 ? 27.848 -7.815 -6.000 1.00 74.44 199 ALA A CA 1
ATOM 1664 C C . ALA A 1 199 ? 27.290 -8.063 -4.586 1.00 74.44 199 ALA A C 1
ATOM 1666 O O . ALA A 1 199 ? 26.079 -8.008 -4.405 1.00 74.44 199 ALA A O 1
ATOM 1667 N N . GLN A 1 200 ? 28.147 -8.199 -3.563 1.00 74.94 200 GLN A N 1
ATOM 1668 C CA . GLN A 1 200 ? 27.712 -8.291 -2.159 1.00 74.94 200 GLN A CA 1
ATOM 1669 C C . GLN A 1 200 ? 27.009 -7.018 -1.662 1.00 74.94 200 GLN A C 1
ATOM 1671 O O . GLN A 1 200 ? 26.252 -7.062 -0.698 1.00 74.94 200 GLN A O 1
ATOM 1676 N N . LYS A 1 201 ? 27.262 -5.873 -2.310 1.00 81.69 201 LYS A N 1
ATOM 1677 C CA . LYS A 1 201 ? 26.615 -4.590 -2.002 1.00 81.69 201 LYS A CA 1
ATOM 1678 C C . LYS A 1 201 ? 25.394 -4.315 -2.882 1.00 81.69 201 LYS A C 1
ATOM 1680 O O . LYS A 1 201 ? 24.756 -3.277 -2.711 1.00 81.69 201 LYS A O 1
ATOM 1685 N N . MET A 1 202 ? 25.087 -5.201 -3.831 1.00 88.81 202 MET A N 1
ATOM 1686 C CA . MET A 1 202 ? 23.933 -5.051 -4.707 1.00 88.81 202 MET A CA 1
ATOM 1687 C C . MET A 1 202 ? 22.653 -5.110 -3.876 1.00 88.81 202 MET A C 1
ATOM 1689 O O . MET A 1 202 ? 22.464 -6.009 -3.058 1.00 88.81 202 MET A O 1
ATOM 1693 N N . LYS A 1 203 ? 21.752 -4.160 -4.112 1.00 93.12 203 LYS A N 1
ATOM 1694 C CA . LYS A 1 203 ? 20.404 -4.163 -3.538 1.00 93.12 203 LYS A CA 1
ATOM 1695 C C . LYS A 1 203 ? 19.386 -4.544 -4.611 1.00 93.12 203 LYS A C 1
ATOM 1697 O O . LYS A 1 203 ? 19.650 -4.298 -5.789 1.00 93.12 203 LYS A O 1
ATOM 1702 N N . PRO A 1 204 ? 18.239 -5.141 -4.259 1.00 95.38 204 PRO A N 1
ATOM 1703 C CA . PRO A 1 204 ? 17.197 -5.381 -5.246 1.00 95.38 204 PRO A CA 1
ATOM 1704 C C . PRO A 1 204 ? 16.740 -4.049 -5.850 1.00 95.38 204 PRO A C 1
ATOM 1706 O O . PRO A 1 204 ? 16.732 -3.016 -5.170 1.00 95.38 204 PRO A O 1
ATOM 1709 N N . ASN A 1 205 ? 16.370 -4.062 -7.131 1.00 97.56 205 ASN A N 1
ATOM 1710 C CA . ASN A 1 205 ? 15.686 -2.905 -7.695 1.00 97.56 205 ASN A CA 1
ATOM 1711 C C . ASN A 1 205 ? 14.306 -2.774 -7.057 1.00 97.56 205 ASN A C 1
ATOM 1713 O O . ASN A 1 205 ? 13.729 -3.764 -6.598 1.00 97.56 205 ASN A O 1
ATOM 1717 N N . ALA A 1 206 ? 13.766 -1.561 -7.042 1.00 98.31 206 ALA A N 1
ATOM 1718 C CA . ALA A 1 206 ? 12.417 -1.349 -6.548 1.00 98.31 206 ALA A CA 1
ATOM 1719 C C . ALA A 1 206 ? 11.734 -0.150 -7.191 1.00 98.31 206 ALA A C 1
ATOM 1721 O O . ALA A 1 206 ? 12.392 0.821 -7.559 1.00 98.31 206 ALA A O 1
ATOM 1722 N N . ILE A 1 207 ? 10.409 -0.217 -7.262 1.00 98.19 207 ILE A N 1
ATOM 1723 C CA . ILE A 1 207 ? 9.546 0.931 -7.526 1.00 98.19 207 ILE A CA 1
ATOM 1724 C C . ILE A 1 207 ? 8.852 1.282 -6.214 1.00 98.19 207 ILE A C 1
ATOM 1726 O O . ILE A 1 207 ? 8.200 0.433 -5.608 1.00 98.19 207 ILE A O 1
ATOM 1730 N N . ARG A 1 208 ? 8.989 2.530 -5.774 1.00 97.94 208 ARG A N 1
ATOM 1731 C CA . ARG A 1 208 ? 8.228 3.090 -4.656 1.00 97.94 208 ARG A CA 1
ATOM 1732 C C . ARG A 1 208 ? 7.207 4.073 -5.210 1.00 97.94 208 ARG A C 1
ATOM 1734 O O . ARG A 1 208 ? 7.596 5.015 -5.891 1.00 97.94 208 ARG A O 1
ATOM 1741 N N . ILE A 1 209 ? 5.941 3.876 -4.872 1.00 97.75 209 ILE A N 1
ATOM 1742 C CA . ILE A 1 209 ? 4.839 4.801 -5.137 1.00 97.75 209 ILE A CA 1
ATOM 1743 C C . ILE A 1 209 ? 4.443 5.412 -3.792 1.00 97.75 209 ILE A C 1
ATOM 1745 O O . ILE A 1 209 ? 3.886 4.724 -2.938 1.00 97.75 209 ILE A O 1
ATOM 1749 N N . GLY A 1 210 ? 4.786 6.679 -3.580 1.00 96.81 210 GLY A N 1
ATOM 1750 C CA . GLY A 1 210 ? 4.327 7.479 -2.449 1.00 96.81 210 GLY A CA 1
ATOM 1751 C C . GLY A 1 210 ? 2.934 8.036 -2.734 1.00 96.81 210 GLY A C 1
ATOM 1752 O O . GLY A 1 210 ? 2.718 8.671 -3.764 1.00 96.81 210 GLY A O 1
ATOM 1753 N N . ILE A 1 211 ? 1.982 7.745 -1.847 1.00 95.00 211 ILE A N 1
ATOM 1754 C CA . ILE A 1 211 ? 0.585 8.187 -1.956 1.00 95.00 211 ILE A CA 1
ATOM 1755 C C . ILE A 1 211 ? 0.328 9.424 -1.095 1.00 95.00 211 ILE A C 1
ATOM 1757 O O . ILE A 1 211 ? -0.445 10.276 -1.511 1.00 95.00 211 ILE A O 1
ATOM 1761 N N . GLN A 1 212 ? 0.921 9.484 0.101 1.00 92.19 212 GLN A N 1
ATOM 1762 C CA . GLN A 1 212 ? 0.938 10.653 0.991 1.00 92.19 212 GLN A CA 1
ATOM 1763 C C . GLN A 1 212 ? 2.037 10.459 2.060 1.00 92.19 212 GLN A C 1
ATOM 1765 O O . GLN A 1 212 ? 2.401 9.315 2.345 1.00 92.19 212 GLN A O 1
ATOM 1770 N N . PRO A 1 213 ? 2.555 11.515 2.703 1.00 92.00 213 PRO A N 1
ATOM 1771 C CA . PRO A 1 213 ? 2.378 12.919 2.335 1.00 92.00 213 PRO A CA 1
ATOM 1772 C C . PRO A 1 213 ? 3.118 13.280 1.043 1.00 92.00 213 PRO A C 1
ATOM 1774 O O . PRO A 1 213 ? 2.774 14.266 0.418 1.00 92.00 213 PRO A O 1
ATOM 1777 N N . ASP A 1 214 ? 4.103 12.474 0.639 1.00 90.69 214 ASP A N 1
ATOM 1778 C CA . ASP A 1 214 ? 4.881 12.722 -0.570 1.00 90.69 214 ASP A CA 1
ATOM 1779 C C . ASP A 1 214 ? 4.262 11.977 -1.754 1.00 90.69 214 ASP A C 1
ATOM 1781 O O . ASP A 1 214 ? 4.395 10.751 -1.868 1.00 90.69 214 ASP A O 1
ATOM 1785 N N . GLU A 1 215 ? 3.601 12.709 -2.649 1.00 93.31 215 GLU A N 1
ATOM 1786 C CA . GLU A 1 215 ? 3.117 12.162 -3.912 1.00 93.31 215 GLU A CA 1
ATOM 1787 C C . GLU A 1 215 ? 4.253 12.063 -4.933 1.00 93.31 215 GLU A C 1
ATOM 1789 O O . GLU A 1 215 ? 4.560 12.987 -5.693 1.00 93.31 215 GLU A O 1
ATOM 1794 N N . GLU A 1 216 ? 4.896 10.900 -4.950 1.00 95.31 216 GLU A N 1
ATOM 1795 C CA . GLU A 1 216 ? 6.045 10.622 -5.806 1.00 95.31 216 GLU A CA 1
ATOM 1796 C C . GLU A 1 216 ? 6.050 9.190 -6.342 1.00 95.31 216 GLU A C 1
ATOM 1798 O O . GLU A 1 216 ? 5.512 8.264 -5.737 1.00 95.31 216 GLU A O 1
ATOM 1803 N N . ILE A 1 217 ? 6.738 8.984 -7.463 1.00 96.81 217 ILE A N 1
ATOM 1804 C CA . ILE A 1 217 ? 7.179 7.657 -7.895 1.00 96.81 217 ILE A CA 1
ATOM 1805 C C . ILE A 1 217 ? 8.696 7.674 -7.968 1.00 96.81 217 ILE A C 1
ATOM 1807 O O . ILE A 1 217 ? 9.293 8.582 -8.543 1.00 96.81 217 ILE A O 1
ATOM 1811 N N . SER A 1 218 ? 9.336 6.656 -7.400 1.00 97.50 218 SER A N 1
ATOM 1812 C CA . SER A 1 218 ? 10.780 6.512 -7.503 1.00 97.50 218 SER A CA 1
ATOM 1813 C C . SER A 1 218 ? 11.233 5.117 -7.880 1.00 97.50 218 SER A C 1
ATOM 1815 O O . SER A 1 218 ? 10.670 4.115 -7.438 1.00 97.50 218 SER A O 1
ATOM 1817 N N . LEU A 1 219 ? 12.284 5.076 -8.693 1.00 97.88 219 LEU A N 1
ATOM 1818 C CA . LEU A 1 219 ? 12.940 3.865 -9.154 1.00 97.88 219 LEU A CA 1
ATOM 1819 C C . LEU A 1 219 ? 14.308 3.750 -8.479 1.00 97.88 219 LEU A C 1
ATOM 1821 O O . LEU A 1 219 ? 15.131 4.664 -8.543 1.00 97.88 219 LEU A O 1
ATOM 1825 N N . HIS A 1 220 ? 14.540 2.617 -7.825 1.00 97.88 220 HIS A N 1
ATOM 1826 C CA . HIS A 1 220 ? 15.747 2.332 -7.060 1.00 97.88 220 HIS A CA 1
ATOM 1827 C C . HIS A 1 220 ? 16.628 1.360 -7.836 1.00 97.88 220 HIS A C 1
ATOM 1829 O O . HIS A 1 220 ? 16.219 0.228 -8.104 1.00 97.88 220 HIS A O 1
ATOM 1835 N N . LEU A 1 221 ? 17.836 1.793 -8.198 1.00 96.31 221 LEU A N 1
ATOM 1836 C CA . LEU A 1 221 ? 18.730 1.078 -9.114 1.00 96.31 221 LEU A CA 1
ATOM 1837 C C . LEU A 1 221 ? 20.152 0.985 -8.567 1.00 96.31 221 LEU A C 1
ATOM 1839 O O . LEU A 1 221 ? 20.574 1.798 -7.748 1.00 96.31 221 LEU A O 1
ATOM 1843 N N . ASN A 1 222 ? 20.908 0.001 -9.055 1.00 94.19 222 ASN A N 1
ATOM 1844 C CA . ASN A 1 222 ? 22.347 -0.077 -8.816 1.00 94.19 222 ASN A CA 1
ATOM 1845 C C . ASN A 1 222 ? 23.081 0.545 -10.007 1.00 94.19 222 ASN A C 1
ATOM 1847 O O . ASN A 1 222 ? 22.820 0.174 -11.148 1.00 94.19 222 ASN A O 1
ATOM 1851 N N . VAL A 1 223 ? 24.016 1.451 -9.739 1.00 93.31 223 VAL A N 1
ATOM 1852 C CA . VAL A 1 223 ? 24.874 2.096 -10.744 1.00 93.31 223 VAL A CA 1
ATOM 1853 C C . VAL A 1 223 ? 26.338 2.010 -10.322 1.00 93.31 223 VAL A C 1
ATOM 1855 O O . VAL A 1 223 ? 26.640 1.796 -9.147 1.00 93.31 223 VAL A O 1
ATOM 1858 N N . LYS A 1 224 ? 27.270 2.188 -11.261 1.00 92.25 224 LYS A N 1
ATOM 1859 C CA . LYS A 1 224 ? 28.692 2.334 -10.927 1.00 92.25 224 LYS A CA 1
ATOM 1860 C C . LYS A 1 224 ? 28.913 3.685 -10.243 1.00 92.25 224 LYS A C 1
ATOM 1862 O O . LYS A 1 224 ? 28.540 4.719 -10.792 1.00 92.25 224 LYS A O 1
ATOM 1867 N N . GLN A 1 225 ? 29.553 3.682 -9.077 1.00 90.56 225 GLN A N 1
ATOM 1868 C CA . GLN A 1 225 ? 29.990 4.922 -8.443 1.00 90.56 225 GLN A CA 1
ATOM 1869 C C . GLN A 1 225 ? 31.075 5.604 -9.296 1.00 90.56 225 GLN A C 1
ATOM 1871 O O . GLN A 1 225 ? 31.949 4.917 -9.846 1.00 90.56 225 GLN A O 1
ATOM 1876 N N . PRO A 1 226 ? 31.056 6.943 -9.416 1.00 91.06 226 PRO A N 1
ATOM 1877 C CA . PRO A 1 226 ? 32.162 7.678 -10.015 1.00 91.06 226 PRO A CA 1
ATOM 1878 C C . PRO A 1 226 ? 33.486 7.347 -9.312 1.00 91.06 226 PRO A C 1
ATOM 1880 O O . PRO A 1 226 ? 33.551 7.305 -8.086 1.00 91.06 226 PRO A O 1
ATOM 1883 N N . GLY A 1 227 ? 34.538 7.092 -10.091 1.00 87.75 227 GLY A N 1
ATOM 1884 C CA . GLY A 1 227 ? 35.855 6.718 -9.575 1.00 87.75 227 GLY A CA 1
ATOM 1885 C C . GLY A 1 227 ? 36.494 5.524 -10.288 1.00 87.75 227 GLY A C 1
ATOM 1886 O O . GLY A 1 227 ? 35.915 4.928 -11.205 1.00 87.75 227 GLY A O 1
ATOM 1887 N N . ILE A 1 228 ? 37.713 5.202 -9.845 1.00 82.00 228 ILE A N 1
ATOM 1888 C CA . ILE A 1 228 ? 38.600 4.177 -10.428 1.00 82.00 228 ILE A CA 1
ATOM 1889 C C . ILE A 1 228 ? 38.129 2.757 -10.076 1.00 82.00 228 ILE A C 1
ATOM 1891 O O . ILE A 1 228 ? 38.288 1.827 -10.861 1.00 82.00 228 ILE A O 1
ATOM 1895 N N . ASN A 1 229 ? 37.501 2.585 -8.912 1.00 83.81 229 ASN A N 1
ATOM 1896 C CA . ASN A 1 229 ? 37.041 1.281 -8.450 1.00 83.81 229 ASN A CA 1
ATOM 1897 C C . ASN A 1 229 ? 35.667 0.925 -9.039 1.00 83.81 229 ASN A C 1
ATOM 1899 O O . ASN A 1 229 ? 34.778 1.770 -9.143 1.00 83.81 229 ASN A O 1
ATOM 1903 N N . ASN A 1 230 ? 35.443 -0.357 -9.330 1.00 83.06 230 ASN A N 1
ATOM 1904 C CA . ASN A 1 230 ? 34.147 -0.877 -9.783 1.00 83.06 230 ASN A CA 1
ATOM 1905 C C . ASN A 1 230 ? 33.179 -1.094 -8.612 1.00 83.06 230 ASN A C 1
ATOM 1907 O O . ASN A 1 230 ? 32.746 -2.215 -8.355 1.00 83.06 230 ASN A O 1
ATOM 1911 N N . GLN A 1 231 ? 32.871 -0.034 -7.863 1.00 86.50 231 GLN A N 1
ATOM 1912 C CA . GLN A 1 231 ? 31.943 -0.083 -6.730 1.00 86.50 231 GLN A CA 1
ATOM 1913 C C . GLN A 1 231 ? 30.513 0.247 -7.164 1.00 86.50 231 GLN A C 1
ATOM 1915 O O . GLN A 1 231 ? 30.292 1.149 -7.972 1.00 86.50 231 GLN A O 1
ATOM 1920 N N . LEU A 1 232 ? 29.541 -0.475 -6.604 1.00 90.00 232 LEU A N 1
ATOM 1921 C CA . LEU A 1 232 ? 28.121 -0.200 -6.809 1.00 90.00 232 LEU A CA 1
ATOM 1922 C C . LEU A 1 232 ? 27.613 0.867 -5.835 1.00 90.00 232 LEU A C 1
ATOM 1924 O O . LEU A 1 232 ? 27.933 0.851 -4.646 1.00 90.00 232 LEU A O 1
ATOM 1928 N N . GLY A 1 233 ? 26.784 1.772 -6.344 1.00 89.94 233 GLY A N 1
ATOM 1929 C CA . GLY A 1 233 ? 25.965 2.701 -5.577 1.00 89.94 233 GLY A CA 1
ATOM 1930 C C . GLY A 1 233 ? 24.490 2.418 -5.825 1.00 89.94 233 GLY A C 1
ATOM 1931 O O . GLY A 1 233 ? 24.097 2.129 -6.953 1.00 89.94 233 GLY A O 1
ATOM 1932 N N . TRP A 1 234 ? 23.682 2.495 -4.771 1.00 93.56 234 TRP A N 1
ATOM 1933 C CA . TRP A 1 234 ? 22.231 2.372 -4.874 1.00 93.56 234 TRP A CA 1
ATOM 1934 C C . TRP A 1 234 ? 21.622 3.768 -4.930 1.00 93.56 234 TRP A C 1
ATOM 1936 O O . TRP A 1 234 ? 21.802 4.552 -3.998 1.00 93.56 234 TRP A O 1
ATOM 1946 N N . VAL A 1 235 ? 20.968 4.088 -6.042 1.00 95.62 235 VAL A N 1
ATOM 1947 C CA . VAL A 1 235 ? 20.477 5.434 -6.354 1.00 95.62 235 VAL A CA 1
ATOM 1948 C C . VAL A 1 235 ? 18.967 5.435 -6.553 1.00 95.62 235 VAL A C 1
ATOM 1950 O O . VAL A 1 235 ? 18.384 4.427 -6.953 1.00 95.62 235 VAL A O 1
ATOM 1953 N N . LYS A 1 236 ? 18.354 6.592 -6.291 1.00 96.75 236 LYS A N 1
ATOM 1954 C CA . LYS A 1 236 ? 16.927 6.870 -6.467 1.00 96.75 236 LYS A CA 1
ATOM 1955 C C . LYS A 1 236 ? 16.759 7.816 -7.660 1.00 96.75 236 LYS A C 1
ATOM 1957 O O . LYS A 1 236 ? 17.255 8.937 -7.613 1.00 96.75 236 LYS A O 1
ATOM 1962 N N . MET A 1 237 ? 16.053 7.383 -8.701 1.00 97.06 237 MET A N 1
ATOM 1963 C CA . MET A 1 237 ? 15.474 8.277 -9.710 1.00 97.06 237 MET A CA 1
ATOM 1964 C C . MET A 1 237 ? 14.071 8.666 -9.251 1.00 97.06 237 MET A C 1
ATOM 1966 O O . MET A 1 237 ? 13.302 7.787 -8.866 1.00 97.06 237 MET A O 1
ATOM 1970 N N . LEU A 1 238 ? 13.755 9.959 -9.247 1.00 96.56 238 LEU A N 1
ATOM 1971 C CA . LEU A 1 238 ? 12.556 10.501 -8.614 1.00 96.56 238 LEU A CA 1
ATOM 1972 C C . LEU A 1 238 ? 11.712 11.294 -9.609 1.00 96.56 238 LEU A C 1
ATOM 1974 O O . LEU A 1 238 ? 12.211 12.202 -10.264 1.00 96.56 238 LEU A O 1
ATOM 1978 N N . PHE A 1 239 ? 10.426 10.972 -9.651 1.00 94.69 239 PHE A N 1
ATOM 1979 C CA . PHE A 1 239 ? 9.370 11.830 -10.160 1.00 94.69 239 PHE A CA 1
ATOM 1980 C C . PHE A 1 239 ? 8.509 12.299 -8.979 1.00 94.69 239 PHE A C 1
ATOM 1982 O O . PHE A 1 239 ? 8.023 11.473 -8.205 1.00 94.69 239 PHE A O 1
ATOM 1989 N N . ASN A 1 240 ? 8.306 13.609 -8.858 1.00 93.31 240 ASN A N 1
ATOM 1990 C CA . ASN A 1 240 ? 7.450 14.229 -7.849 1.00 93.31 240 ASN A CA 1
ATOM 1991 C C . ASN A 1 240 ? 6.326 15.027 -8.533 1.00 93.31 240 ASN A C 1
ATOM 1993 O O . ASN A 1 240 ? 6.576 15.767 -9.492 1.00 93.31 240 ASN A O 1
ATOM 1997 N N . TYR A 1 241 ? 5.089 14.863 -8.054 1.00 90.62 241 TYR A N 1
ATOM 1998 C CA . TYR A 1 241 ? 3.906 15.494 -8.647 1.00 90.62 241 TYR A CA 1
ATOM 1999 C C . TYR A 1 241 ? 3.923 17.020 -8.556 1.00 90.62 241 TYR A C 1
ATOM 2001 O O . TYR A 1 241 ? 3.655 17.698 -9.552 1.00 90.62 241 TYR A O 1
ATOM 2009 N N . GLU A 1 242 ? 4.219 17.551 -7.370 1.00 89.06 242 GLU A N 1
ATOM 2010 C CA . GLU A 1 242 ? 4.205 18.986 -7.097 1.00 89.06 242 GLU A CA 1
ATOM 2011 C C . GLU A 1 242 ? 5.283 19.702 -7.916 1.00 89.06 242 GLU A C 1
ATOM 2013 O O . GLU A 1 242 ? 4.987 20.675 -8.614 1.00 89.06 242 GLU A O 1
ATOM 2018 N N . GLU A 1 243 ? 6.503 19.161 -7.923 1.00 90.81 243 GLU A N 1
ATOM 2019 C CA . GLU A 1 243 ? 7.633 19.718 -8.673 1.00 90.81 243 GLU A CA 1
ATOM 2020 C C . GLU A 1 243 ? 7.387 19.711 -10.190 1.00 90.81 243 GLU A C 1
ATOM 2022 O O . GLU A 1 243 ? 7.700 20.686 -10.880 1.00 90.81 243 GLU A O 1
ATOM 2027 N N . THR A 1 244 ? 6.804 18.628 -10.718 1.00 92.00 244 THR A N 1
ATOM 2028 C CA . THR A 1 244 ? 6.655 18.436 -12.170 1.00 92.00 244 THR A CA 1
ATOM 2029 C C . THR A 1 244 ? 5.460 19.192 -12.737 1.00 92.00 244 THR A C 1
ATOM 2031 O O . THR A 1 244 ? 5.583 19.888 -13.746 1.00 92.00 244 THR A O 1
ATOM 2034 N N . PHE A 1 245 ? 4.285 19.055 -12.117 1.00 89.62 245 PHE A N 1
ATOM 2035 C CA . PHE A 1 245 ? 3.042 19.591 -12.674 1.00 89.62 245 PHE A CA 1
ATOM 2036 C C . PHE A 1 245 ? 2.642 20.941 -12.087 1.00 89.62 245 PHE A C 1
ATOM 2038 O O . PHE A 1 245 ? 1.766 21.594 -12.658 1.00 89.62 245 PHE A O 1
ATOM 2045 N N . LYS A 1 246 ? 3.260 21.372 -10.975 1.00 85.19 246 LYS A N 1
ATOM 2046 C CA . LYS A 1 246 ? 2.996 22.660 -10.306 1.00 85.19 246 LYS A CA 1
ATOM 2047 C C . LYS A 1 246 ? 1.506 22.917 -10.055 1.00 85.19 246 LYS A C 1
ATOM 2049 O O . LYS A 1 246 ? 1.034 24.052 -10.107 1.00 85.19 246 LYS A O 1
ATOM 2054 N N . LYS A 1 247 ? 0.742 21.847 -9.828 1.00 76.75 247 LYS A N 1
ATOM 2055 C CA . LYS A 1 247 ? -0.699 21.887 -9.579 1.00 76.75 247 LYS A CA 1
ATOM 2056 C C . LYS A 1 247 ? -0.979 21.351 -8.192 1.00 76.75 247 LYS A C 1
ATOM 2058 O O . LYS A 1 247 ? -0.477 20.299 -7.812 1.00 76.75 247 LYS A O 1
ATOM 2063 N N . LYS A 1 248 ? -1.838 22.067 -7.470 1.00 71.25 248 LYS A N 1
ATOM 2064 C CA . LYS A 1 248 ? -2.351 21.602 -6.189 1.00 71.25 248 LYS A CA 1
ATOM 2065 C C . LYS A 1 248 ? -3.247 20.391 -6.427 1.00 71.25 248 LYS A C 1
ATOM 2067 O O . LYS A 1 248 ? -4.148 20.448 -7.268 1.00 71.25 248 LYS A O 1
ATOM 2072 N N . GLN A 1 249 ? -3.004 19.316 -5.686 1.00 74.81 249 GLN A N 1
ATOM 2073 C CA . GLN A 1 249 ? -3.894 18.166 -5.711 1.00 74.81 249 GLN A CA 1
ATOM 2074 C C . GLN A 1 249 ? -5.264 18.540 -5.147 1.00 74.81 249 GLN A C 1
ATOM 2076 O O . GLN A 1 249 ? -5.379 19.318 -4.194 1.00 74.81 249 GLN A O 1
ATOM 2081 N N . ARG A 1 250 ? -6.309 17.990 -5.764 1.00 81.06 250 ARG A N 1
ATOM 2082 C CA . ARG A 1 250 ? -7.679 18.148 -5.283 1.00 81.06 250 ARG A CA 1
ATOM 2083 C C . ARG A 1 250 ? -7.947 17.140 -4.165 1.00 81.06 250 ARG A C 1
ATOM 2085 O O . ARG A 1 250 ? -7.436 16.021 -4.227 1.00 81.06 250 ARG A O 1
ATOM 2092 N N . PRO A 1 251 ? -8.749 17.494 -3.149 1.00 87.56 251 PRO A N 1
ATOM 2093 C CA . PRO A 1 251 ? -9.194 16.532 -2.150 1.00 87.56 251 PRO A CA 1
ATOM 2094 C C . PRO A 1 251 ? -9.931 15.356 -2.800 1.00 87.56 251 PRO A C 1
ATOM 2096 O O . PRO A 1 251 ? -10.745 15.552 -3.702 1.00 87.56 251 PRO A O 1
ATOM 2099 N N . ALA A 1 252 ? -9.720 14.143 -2.288 1.00 92.12 252 ALA A N 1
ATOM 2100 C CA . ALA A 1 252 ? -10.316 12.930 -2.855 1.00 92.12 252 ALA A CA 1
ATOM 2101 C C . ALA A 1 252 ? -11.853 12.989 -2.974 1.00 92.12 252 ALA A C 1
ATOM 2103 O O . ALA A 1 252 ? -12.421 12.521 -3.957 1.00 92.12 252 ALA A O 1
ATOM 2104 N N . TYR A 1 253 ? -12.532 13.610 -2.004 1.00 95.31 253 TYR A N 1
ATOM 2105 C CA . TYR A 1 253 ? -13.989 13.766 -2.033 1.00 95.31 253 TYR A CA 1
ATOM 2106 C C . TYR A 1 253 ? -14.482 14.676 -3.160 1.00 95.31 253 TYR A C 1
ATOM 2108 O O . TYR A 1 253 ? -15.545 14.411 -3.710 1.00 95.31 253 TYR A O 1
ATOM 2116 N N . GLU A 1 254 ? -13.724 15.714 -3.536 1.00 94.19 254 GLU A N 1
ATOM 2117 C CA . GLU A 1 254 ? -14.094 16.577 -4.665 1.00 94.19 254 GLU A CA 1
ATOM 2118 C C . GLU A 1 254 ? -14.173 15.749 -5.951 1.00 94.19 254 GLU A C 1
ATOM 2120 O O . GLU A 1 254 ? -15.130 15.864 -6.718 1.00 94.19 254 GLU A O 1
ATOM 2125 N N . ARG A 1 255 ? -13.192 14.859 -6.144 1.00 92.38 255 ARG A N 1
ATOM 2126 C CA . ARG A 1 255 ? -13.149 13.959 -7.292 1.00 92.38 255 ARG A CA 1
ATOM 2127 C C . ARG A 1 255 ? -14.310 12.968 -7.286 1.00 92.38 255 ARG A C 1
ATOM 2129 O O . ARG A 1 255 ? -15.032 12.892 -8.274 1.00 92.38 255 ARG A O 1
ATOM 2136 N N . LEU A 1 256 ? -14.518 12.251 -6.182 1.00 95.94 256 LEU A N 1
ATOM 2137 C CA . LEU A 1 256 ? -15.570 11.232 -6.096 1.00 95.94 256 LEU A CA 1
ATOM 2138 C C . LEU A 1 256 ? -16.970 11.837 -6.281 1.00 95.94 256 LEU A C 1
ATOM 2140 O O . LEU A 1 256 ? -17.793 11.287 -7.006 1.00 95.94 256 LEU A O 1
ATOM 2144 N N . ILE A 1 257 ? -17.248 13.004 -5.695 1.00 96.69 257 ILE A N 1
ATOM 2145 C CA . ILE A 1 257 ? -18.540 13.678 -5.893 1.00 96.69 257 ILE A CA 1
ATOM 2146 C C . ILE A 1 257 ? -18.733 14.060 -7.367 1.00 96.69 257 ILE A C 1
ATOM 2148 O O . ILE A 1 257 ? -19.821 13.874 -7.910 1.00 96.69 257 ILE A O 1
ATOM 2152 N N . MET A 1 258 ? -17.685 14.556 -8.030 1.00 95.69 258 MET A N 1
ATOM 2153 C CA . MET A 1 258 ? -17.742 14.894 -9.453 1.00 95.69 258 MET A CA 1
ATOM 2154 C C . MET A 1 258 ? -18.005 13.667 -10.335 1.00 95.69 258 MET A C 1
ATOM 2156 O O . MET A 1 258 ? -18.790 13.759 -11.277 1.00 95.69 258 MET A O 1
ATOM 2160 N N . ASP A 1 259 ? -17.382 12.529 -10.032 1.00 94.56 259 ASP A N 1
ATOM 2161 C CA . ASP A 1 259 ? -17.590 11.283 -10.777 1.00 94.56 259 ASP A CA 1
ATOM 2162 C C . ASP A 1 259 ? -19.020 10.753 -10.578 1.00 94.56 259 ASP A C 1
ATOM 2164 O O . ASP A 1 259 ? -19.683 10.402 -11.551 1.00 94.56 259 ASP A O 1
ATOM 2168 N N . CYS A 1 260 ? -19.565 10.848 -9.359 1.00 96.06 260 CYS A N 1
ATOM 2169 C CA . CYS A 1 260 ? -20.971 10.542 -9.080 1.00 96.06 260 CYS A CA 1
ATOM 2170 C C . CYS A 1 260 ? -21.941 11.423 -9.893 1.00 96.06 260 CYS A C 1
ATOM 2172 O O . CYS A 1 260 ? -22.874 10.909 -10.507 1.00 96.06 260 CYS A O 1
ATOM 2174 N N . ILE A 1 261 ? -21.692 12.738 -9.984 1.00 97.00 261 ILE A N 1
ATOM 2175 C CA . ILE A 1 261 ? -22.505 13.659 -10.807 1.00 97.00 261 ILE A CA 1
ATOM 2176 C C . ILE A 1 261 ? -22.451 13.282 -12.296 1.00 97.00 261 ILE A C 1
ATOM 2178 O O . ILE A 1 261 ? -23.441 13.444 -13.010 1.00 97.00 261 ILE A O 1
ATOM 2182 N N . LYS A 1 262 ? -21.307 12.780 -12.773 1.00 95.56 262 LYS A N 1
ATOM 2183 C CA . LYS A 1 262 ? -21.112 12.345 -14.164 1.00 95.56 262 LYS A CA 1
ATOM 2184 C C . LYS A 1 262 ? -21.657 10.947 -14.460 1.00 95.56 262 LYS A C 1
ATOM 2186 O O . LYS A 1 262 ? -21.701 10.574 -15.629 1.00 95.56 262 LYS A O 1
ATOM 2191 N N . GLY A 1 263 ? -22.055 10.186 -13.442 1.00 94.81 263 GLY A N 1
ATOM 2192 C CA . GLY A 1 263 ? -22.456 8.791 -13.600 1.00 94.81 263 GLY A CA 1
ATOM 2193 C C . GLY A 1 263 ? -21.282 7.819 -13.783 1.00 94.81 263 GLY A C 1
ATOM 2194 O O . GLY A 1 263 ? -21.470 6.749 -14.356 1.00 94.81 263 GLY A O 1
ATOM 2195 N N . ASP A 1 264 ? -20.070 8.193 -13.361 1.00 94.12 264 ASP A N 1
ATOM 2196 C CA . ASP A 1 264 ? -18.861 7.374 -13.493 1.00 94.12 264 ASP A CA 1
ATOM 2197 C C . ASP A 1 264 ? -18.609 6.555 -12.215 1.00 94.12 264 ASP A C 1
ATOM 2199 O O . ASP A 1 264 ? -18.301 7.094 -11.150 1.00 94.12 264 ASP A O 1
ATOM 2203 N N . LEU A 1 265 ? -18.735 5.232 -12.333 1.00 94.31 265 LEU A N 1
ATOM 2204 C CA . LEU A 1 265 ? -18.588 4.268 -11.238 1.00 94.31 265 LEU A CA 1
ATOM 2205 C C . LEU A 1 265 ? -17.166 3.702 -11.089 1.00 94.31 265 LEU A C 1
ATOM 2207 O O . LEU A 1 265 ? -16.941 2.858 -10.227 1.00 94.31 265 LEU A O 1
ATOM 2211 N N . THR A 1 266 ? -16.197 4.142 -11.897 1.00 92.31 266 THR A N 1
ATOM 2212 C CA . THR A 1 266 ? -14.864 3.510 -11.981 1.00 92.31 266 THR A CA 1
ATOM 2213 C C . THR A 1 266 ? -14.117 3.477 -10.637 1.00 92.31 266 THR A C 1
ATOM 2215 O O . THR A 1 266 ? -13.322 2.571 -10.378 1.00 92.31 266 THR A O 1
ATOM 2218 N N . LEU A 1 267 ? -14.377 4.452 -9.758 1.00 93.19 267 LEU A N 1
ATOM 2219 C CA . LEU A 1 267 ? -13.709 4.619 -8.460 1.00 93.19 267 LEU A CA 1
ATOM 2220 C C . LEU A 1 267 ? -14.550 4.174 -7.250 1.00 93.19 267 LEU A C 1
ATOM 2222 O O . LEU A 1 267 ? -14.214 4.549 -6.125 1.00 93.19 267 LEU A O 1
ATOM 2226 N N . PHE A 1 268 ? -15.626 3.413 -7.465 1.00 93.25 268 PHE A N 1
ATOM 2227 C CA . PHE A 1 268 ? -16.581 3.002 -6.426 1.00 93.25 268 PHE A CA 1
ATOM 2228 C C . PHE A 1 268 ? -16.634 1.479 -6.213 1.00 93.25 268 PHE A C 1
ATOM 2230 O O . PHE A 1 268 ? -16.007 0.721 -6.994 1.00 93.25 268 PHE A O 1
#

pLDDT: mean 93.95, std 5.37, range [71.25, 98.88]

Foldseek 3Di:
DDDPLQDADDDLLLLFPLLVVLQVVQPVDPVRVVCLFPVWFQAKEWEFEAQADCVQVQVVLLVQFCCNVDVVGPVLSSQLSSPFDPFPDLAQVRLVVRSVLQVVQKDDQDPVNCVVFKDFAFAAWDDDPNDTDHTSCPHPNHPVPGPGGQKMWGWIFRRDDGTHPHTYIYIYGYSDNHGWTKMKTWTDDDPDLVLPPQSVVDDTWIWMQTRPPWGKIKIWHWDQDPDDDRHIDIDIDIDGDCVPVVDDTDRSVVSSVVCSVVSGNNSD